Protein AF-A0A453RCC4-F1 (afdb_monomer)

Solvent-accessible surface area (backbone atoms only — not comparable to full-atom values): 15450 Å² total; per-residue (Å²): 111,46,54,50,58,41,91,49,69,65,51,48,48,53,53,50,55,51,50,53,61,73,43,51,74,54,56,77,82,42,59,82,28,44,39,33,42,30,42,49,57,52,54,58,32,36,42,54,70,60,45,53,50,53,50,52,74,67,56,77,55,69,62,40,41,34,34,41,31,34,40,37,34,68,39,77,92,75,73,44,77,46,79,45,82,45,76,43,69,46,61,99,59,96,57,86,78,52,67,84,67,74,69,90,57,84,71,66,51,77,42,77,67,85,46,75,46,78,45,44,39,68,57,52,49,49,55,50,45,45,60,46,64,61,41,68,46,76,59,92,94,45,78,42,71,46,82,51,20,48,58,83,90,46,88,59,36,63,58,54,47,24,37,47,49,9,42,49,36,59,74,47,52,50,49,56,61,52,66,76,51,84,80,71,86,88,75,78,77,71,52,51,64,41,22,53,63,53,38,36,38,38,35,19,60,40,62,68,58,39,49,51,52,52,55,52,49,71,73,37,36,76,94,54,50,41,42,55,32,63,80,52,24,20,59,76,71,91,89,60,99,84,67,96,62,47,64,44,66,45,67,48,97,89,66,52,73,27,38,70,53,98,93,40,78,85

Radius of gyration: 21.66 Å; Cα contacts (8 Å, |Δi|>4): 393; chains: 1; bounding box: 58×51×59 Å

Sequence (266 aa):
MFGSSVFDYDGVYKNLSSFMSSVRRQLKESKIYIVVADVSKAFDCVNHDVLLKIMDDVLKGDEYALRKCTKVIYSRSKNVAYRFDSNVSVSNGNSINDFSIQPSSGGGILVDQGTVSTIRKEELQRVLFEQVKCNILKIGHNFYLQQVGIAQGNKLSPNLCSLYYGHLENSVILNFLHDGNSGDAISEPEFLMMRFIDDFMFISLSKKHALNFFNRMRRGFVYYNTYMNDSKYGFNFNIGDNEQCDNRLYRGDDGVTFIPWSGLLI

Nearest PDB structures (foldseek):
  7qxs-assembly1_A  TM=7.711E-01  e=8.910E-16  Homo sapiens
  7trd-assembly1_A  TM=7.774E-01  e=4.489E-15  Homo sapiens
  7lma-assembly1_A  TM=8.100E-01  e=3.222E-13  Tetrahymena thermophila
  7v99-assembly1_A  TM=7.556E-01  e=4.590E-12  Homo sapiens
  7bg9-assembly1_A  TM=7.255E-01  e=5.191E-11  Homo sapiens

Foldseek 3Di:
DLAQEDADVVSVCVLVVVVCVVCVVVVVPFDKKKKKFFWDPLQQQFQLVLLLVLVVVVPPDQKWKKWWKWKWFQDPVVRDIDIDIDIDTAPPDPDPPSPPPPVPDPGIDIGTPPDIDMDGPVRVSVVSCCQRFVDWDDDPPDIDTRNGGGDPPDPCSLVSLSSLVNCVCVVPVVVQLVVVVVPDDDDDDQKRWHDHSRMIMIMGRDPVSSLSSVVVQCVADVVRSIHTDQCQMAIDDDNDDPDDGNHPWDADPVRDTFRDTPNDTD

InterPro domains:
  IPR000477 Reverse transcriptase domain [PS50878] (1-266)
  IPR003545 Telomerase reverse transcriptase [PR01365] (30-46)
  IPR003545 Telomerase reverse transcriptase [PR01365] (144-160)
  IPR003545 Telomerase reverse transcriptase [PR01365] (192-204)
  IPR003545 Telomerase reverse transcriptase [PTHR12066] (2-266)

Mean predicted aligned error: 8.48 Å

Secondary structure (DSSP, 8-state):
--TTEE-SHHHHHHHHHHHHHHHTTGGGT---EEEEEEBTTHHHH--HHHHHHHHHHH--SSEEEEEEEEEEEEETTTTEEEEEEEEEEEPSSS-GGG-----SSS--EEEEEEEEEEEEHHHHHHHHHHHHH--EEEETTEEEE--SS--TT-TTHHHHHHHHHHHHIIIIIHHHHHHTTTT----S-SEEEEEETTEEEEEES-HHHHHHHHHHHHT-BGGGTB-B-GGG-EESS---TT-------EE-TTS-EE-EETTEE-

pLDDT: mean 84.52, std 14.89, range [39.25, 97.75]

Structure (mmCIF, N/CA/C/O backbone):
data_AF-A0A453RCC4-F1
#
_entry.id   AF-A0A453RCC4-F1
#
loop_
_atom_site.group_PDB
_atom_site.id
_atom_site.type_symbol
_atom_site.label_atom_id
_atom_site.label_alt_id
_atom_site.label_comp_id
_atom_site.label_asym_id
_atom_site.label_entity_id
_atom_site.label_seq_id
_atom_site.pdbx_PDB_ins_code
_atom_site.Cartn_x
_atom_site.Cartn_y
_atom_site.Cartn_z
_atom_site.occupancy
_atom_site.B_iso_or_equiv
_atom_site.auth_seq_id
_atom_site.auth_comp_id
_atom_site.auth_asym_id
_atom_site.auth_atom_id
_atom_site.pdbx_PDB_model_num
ATOM 1 N N . MET A 1 1 ? 7.061 5.067 9.651 1.00 69.81 1 MET A N 1
ATOM 2 C CA . MET A 1 1 ? 5.914 4.248 10.105 1.00 69.81 1 MET A CA 1
ATOM 3 C C . MET A 1 1 ? 5.151 3.662 8.920 1.00 69.81 1 MET A C 1
ATOM 5 O O . MET A 1 1 ? 5.142 2.453 8.787 1.00 69.81 1 MET A O 1
ATOM 9 N N . PHE A 1 2 ? 4.616 4.478 8.005 1.00 81.31 2 PHE A N 1
ATOM 10 C CA . PHE A 1 2 ? 3.897 3.999 6.808 1.00 81.31 2 PHE A CA 1
ATOM 11 C C . PHE A 1 2 ? 4.788 3.622 5.605 1.00 81.31 2 PHE A C 1
ATOM 13 O O . PHE A 1 2 ? 4.267 3.414 4.516 1.00 81.31 2 PHE A O 1
ATOM 20 N N . GLY A 1 3 ? 6.112 3.550 5.783 1.00 85.88 3 GLY A N 1
ATOM 21 C CA . GLY A 1 3 ? 7.058 3.251 4.702 1.00 85.88 3 GLY A CA 1
ATOM 22 C C . GLY A 1 3 ? 6.929 4.209 3.514 1.00 85.88 3 GLY A C 1
ATOM 23 O O . GLY A 1 3 ? 6.845 5.421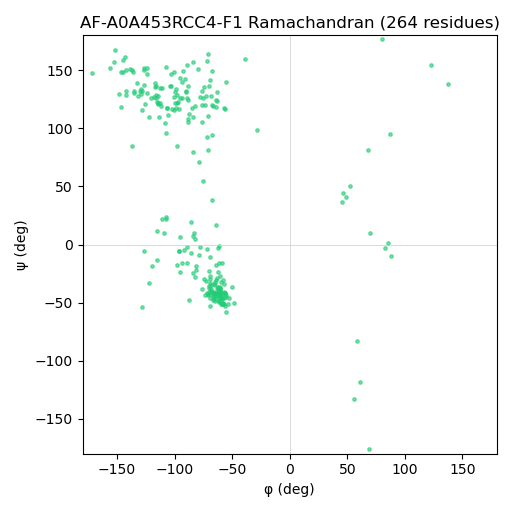 3.712 1.00 85.88 3 GLY A O 1
ATOM 24 N N . SER A 1 4 ? 6.882 3.655 2.306 1.00 90.19 4 SER A N 1
ATOM 25 C CA . SER A 1 4 ? 6.783 4.384 1.033 1.00 90.19 4 SER A CA 1
ATOM 26 C C . SER A 1 4 ? 5.339 4.722 0.630 1.00 90.19 4 SER A C 1
ATOM 28 O O . SER A 1 4 ? 5.061 4.972 -0.546 1.00 90.19 4 SER A O 1
ATOM 30 N N . SER A 1 5 ? 4.395 4.711 1.578 1.00 92.12 5 SER A N 1
ATOM 31 C CA . SER A 1 5 ? 2.986 4.973 1.280 1.00 92.12 5 SER A CA 1
ATOM 32 C C . SER A 1 5 ? 2.772 6.389 0.741 1.00 92.12 5 SER A C 1
ATOM 34 O O . SER A 1 5 ? 3.178 7.380 1.348 1.00 92.12 5 SER A O 1
ATOM 36 N N . VAL A 1 6 ? 2.037 6.474 -0.358 1.00 92.12 6 VAL A N 1
ATOM 37 C CA . VAL A 1 6 ? 1.382 7.685 -0.853 1.00 92.12 6 VAL A CA 1
ATOM 38 C C . VAL A 1 6 ? -0.109 7.602 -0.521 1.00 92.12 6 VAL A C 1
ATOM 40 O O . VAL A 1 6 ? -0.676 6.511 -0.475 1.00 92.12 6 VAL A O 1
ATOM 43 N N . PHE A 1 7 ? -0.739 8.743 -0.245 1.00 87.25 7 PHE A N 1
ATOM 44 C CA . PHE A 1 7 ? -2.150 8.803 0.172 1.00 87.25 7 PHE A CA 1
ATOM 45 C C . PHE A 1 7 ? -3.050 9.526 -0.836 1.00 87.25 7 PHE A C 1
ATOM 47 O O . PHE A 1 7 ? -4.272 9.445 -0.742 1.00 87.25 7 PHE A O 1
ATOM 54 N N . ASP A 1 8 ? -2.453 10.229 -1.797 1.00 87.62 8 ASP A N 1
ATOM 55 C CA . ASP A 1 8 ? -3.139 10.959 -2.853 1.00 87.62 8 ASP A CA 1
ATOM 56 C C . ASP A 1 8 ? -2.259 11.051 -4.113 1.00 87.62 8 ASP A C 1
ATOM 58 O O . ASP A 1 8 ? -1.060 10.748 -4.098 1.00 87.62 8 ASP A O 1
ATOM 62 N N . TYR A 1 9 ? -2.872 11.459 -5.226 1.00 90.44 9 TYR A N 1
ATOM 63 C CA . TYR A 1 9 ? -2.168 11.618 -6.499 1.00 90.44 9 TYR A CA 1
ATOM 64 C C . TYR A 1 9 ? -1.188 12.800 -6.501 1.00 90.44 9 TYR A C 1
ATOM 66 O O . TYR A 1 9 ? -0.214 12.777 -7.251 1.00 90.44 9 TYR A O 1
ATOM 74 N N . ASP A 1 10 ? -1.383 13.794 -5.631 1.00 88.50 10 ASP A N 1
ATOM 75 C CA . ASP A 1 10 ? -0.435 14.900 -5.471 1.00 88.50 10 ASP A CA 1
ATOM 76 C C . ASP A 1 10 ? 0.894 14.406 -4.882 1.00 88.50 10 ASP A C 1
ATOM 78 O O . ASP A 1 10 ? 1.968 14.815 -5.328 1.00 88.50 10 ASP A O 1
ATOM 82 N N . GLY A 1 11 ? 0.843 13.503 -3.901 1.00 88.88 11 GLY A N 1
ATOM 83 C CA . GLY A 1 11 ? 2.003 12.831 -3.325 1.00 88.88 11 GLY A CA 1
ATOM 84 C C . GLY A 1 11 ? 2.719 11.955 -4.346 1.00 88.88 11 GLY A C 1
ATOM 85 O O . GLY A 1 11 ? 3.943 12.027 -4.455 1.00 88.88 11 GLY A O 1
ATOM 86 N N . VAL A 1 12 ? 1.963 11.203 -5.156 1.00 93.44 12 VAL A N 1
ATOM 87 C CA . VAL A 1 12 ? 2.516 10.441 -6.291 1.00 93.44 12 VAL A CA 1
ATOM 88 C C . VAL A 1 12 ? 3.273 11.364 -7.242 1.00 93.44 12 VAL A C 1
ATOM 90 O O . VAL A 1 12 ? 4.444 11.121 -7.538 1.00 93.44 12 VAL A O 1
ATOM 93 N N . TYR A 1 13 ? 2.633 12.447 -7.689 1.00 93.25 13 TYR A N 1
ATOM 94 C CA . TYR A 1 13 ? 3.238 13.405 -8.610 1.00 93.25 13 TYR A CA 1
ATOM 95 C C . TYR A 1 13 ? 4.503 14.037 -8.027 1.00 93.25 13 TYR A C 1
ATOM 97 O O . TYR A 1 13 ? 5.528 14.094 -8.705 1.00 93.25 13 TYR A O 1
ATOM 105 N N . LYS A 1 14 ? 4.467 14.483 -6.765 1.00 92.69 14 LYS A N 1
ATOM 106 C CA . LYS A 1 14 ? 5.630 15.083 -6.089 1.00 92.69 14 LYS A CA 1
ATOM 107 C C . LYS A 1 14 ? 6.807 14.114 -6.031 1.00 92.69 14 LYS A C 1
ATOM 109 O O . LYS A 1 14 ? 7.921 14.505 -6.377 1.00 92.69 14 LYS A O 1
ATOM 114 N N . ASN A 1 15 ? 6.560 12.862 -5.650 1.00 93.75 15 ASN A N 1
ATOM 115 C CA . ASN A 1 15 ? 7.599 11.840 -5.554 1.00 93.75 15 ASN A CA 1
ATOM 116 C C . ASN A 1 15 ? 8.194 11.505 -6.928 1.00 93.75 15 ASN A C 1
ATOM 118 O O . ASN A 1 15 ? 9.415 11.515 -7.081 1.00 93.75 15 ASN A O 1
ATOM 122 N N . LEU A 1 16 ? 7.349 11.288 -7.943 1.00 94.06 16 LEU A N 1
ATOM 123 C CA . LEU A 1 16 ? 7.798 11.047 -9.318 1.00 94.06 16 LEU A CA 1
ATOM 124 C C . LEU A 1 16 ? 8.575 12.241 -9.873 1.00 94.06 16 LEU A C 1
ATOM 126 O O . LEU A 1 16 ? 9.680 12.073 -10.376 1.00 94.06 16 LEU A O 1
ATOM 130 N N . SER A 1 17 ? 8.040 13.457 -9.753 1.00 93.19 17 SER A N 1
ATOM 131 C CA . SER A 1 17 ? 8.692 14.673 -10.246 1.00 93.19 17 SER A CA 1
ATOM 132 C C . SER A 1 17 ? 10.038 14.908 -9.563 1.00 93.19 17 SER A C 1
ATOM 134 O O . SER A 1 17 ? 10.992 15.326 -10.223 1.00 93.19 17 SER A O 1
ATOM 136 N N . SER A 1 18 ? 10.128 14.656 -8.254 1.00 93.06 18 SER A N 1
ATOM 137 C CA . SER A 1 18 ? 11.372 14.780 -7.495 1.00 93.06 18 SER A CA 1
ATOM 138 C C . SER A 1 18 ? 12.405 13.756 -7.961 1.00 93.06 18 SER A C 1
ATOM 140 O O . SER A 1 18 ? 13.521 14.147 -8.306 1.00 93.06 18 SER A O 1
ATOM 142 N N . PHE A 1 19 ? 12.015 12.484 -8.083 1.00 92.75 19 PHE A N 1
ATOM 143 C CA . PHE A 1 19 ? 12.894 11.420 -8.568 1.00 92.75 19 PHE A CA 1
ATOM 144 C C . PHE A 1 19 ? 13.362 11.672 -10.003 1.00 92.75 19 PHE A C 1
ATOM 146 O O . PHE A 1 19 ? 14.555 11.669 -10.279 1.00 92.75 19 PHE A O 1
ATOM 153 N N . MET A 1 20 ? 12.449 11.990 -10.921 1.00 91.44 20 MET A N 1
ATOM 154 C CA . MET A 1 20 ? 12.798 12.286 -12.315 1.00 91.44 20 MET A CA 1
ATOM 155 C C . MET A 1 20 ? 13.746 13.483 -12.432 1.00 91.44 20 MET A C 1
ATOM 157 O O . MET A 1 20 ? 14.601 13.508 -13.318 1.00 91.44 20 MET A O 1
ATOM 161 N N . SER A 1 21 ? 13.627 14.463 -11.531 1.00 91.31 21 SER A N 1
ATOM 162 C CA . SER A 1 21 ? 14.540 15.607 -11.478 1.00 91.31 21 SER A CA 1
ATOM 163 C C . SER A 1 21 ? 15.934 15.214 -10.990 1.00 91.31 21 SER A C 1
ATOM 165 O O . SER A 1 21 ? 16.912 15.679 -11.579 1.00 91.31 21 SER A O 1
ATOM 167 N N . SER A 1 22 ? 16.046 14.346 -9.976 1.00 90.06 22 SER A N 1
ATOM 168 C CA . SER A 1 22 ? 17.348 13.893 -9.462 1.00 90.06 22 SER A CA 1
ATOM 169 C C . SER A 1 22 ? 18.092 13.019 -10.476 1.00 90.06 22 SER A C 1
ATOM 171 O O . SER A 1 22 ? 19.286 13.216 -10.711 1.00 90.06 22 SER A O 1
ATOM 173 N N . VAL A 1 23 ? 17.382 12.134 -11.182 1.00 89.12 23 VAL A N 1
ATOM 174 C CA . VAL A 1 23 ? 17.998 11.199 -12.142 1.00 89.12 23 VAL A CA 1
ATOM 175 C C . VAL A 1 23 ? 18.120 11.745 -13.568 1.00 89.12 23 VAL A C 1
ATOM 177 O O . VAL A 1 23 ? 18.704 11.096 -14.436 1.00 89.12 23 VAL A O 1
ATOM 180 N N . ARG A 1 24 ? 17.636 12.965 -13.842 1.00 87.88 24 ARG A N 1
ATOM 181 C CA . ARG A 1 24 ? 17.548 13.550 -15.198 1.00 87.88 24 ARG A CA 1
ATOM 182 C C . ARG A 1 24 ? 18.843 13.478 -16.009 1.00 87.88 24 ARG A C 1
ATOM 184 O O . ARG A 1 24 ? 18.795 13.318 -17.227 1.00 87.88 24 ARG A O 1
ATOM 191 N N . ARG A 1 25 ? 20.003 13.634 -15.361 1.00 86.50 25 ARG A N 1
ATOM 192 C CA . ARG A 1 25 ? 21.312 13.537 -16.034 1.00 86.50 25 ARG A CA 1
ATOM 193 C C . ARG A 1 25 ? 21.635 12.101 -16.448 1.00 86.50 25 ARG A C 1
ATOM 195 O O . ARG A 1 25 ? 22.074 11.895 -17.571 1.00 86.50 25 ARG A O 1
ATOM 202 N N . GLN A 1 26 ? 21.371 11.139 -15.567 1.00 86.12 26 GLN A N 1
ATOM 203 C CA . GLN A 1 26 ? 21.646 9.714 -15.773 1.00 86.12 26 GLN A CA 1
ATOM 204 C C . GLN A 1 26 ? 20.724 9.109 -16.842 1.00 86.12 26 GLN A C 1
ATOM 206 O O . GLN A 1 26 ? 21.144 8.233 -17.592 1.00 86.12 26 GLN A O 1
ATOM 211 N N . LEU A 1 27 ? 19.502 9.636 -16.992 1.00 83.88 27 LEU A N 1
ATOM 212 C CA . LEU A 1 27 ? 18.556 9.216 -18.038 1.00 83.88 27 LEU A CA 1
ATOM 213 C C . LEU A 1 27 ? 19.049 9.438 -19.473 1.00 83.88 27 LEU A C 1
ATOM 215 O O . LEU A 1 27 ? 18.480 8.872 -20.402 1.00 83.88 27 LEU A O 1
ATOM 219 N N . LYS A 1 28 ? 20.094 10.249 -19.682 1.00 82.00 28 LYS A N 1
ATOM 220 C CA . LYS A 1 28 ? 20.722 10.380 -21.006 1.00 82.00 28 LYS A CA 1
ATOM 221 C C . LYS A 1 28 ? 21.470 9.113 -21.425 1.00 82.00 28 LYS A C 1
ATOM 223 O O . LYS A 1 28 ? 21.623 8.872 -22.617 1.00 82.00 28 LYS A O 1
ATOM 228 N N . GLU A 1 29 ? 21.935 8.333 -20.454 1.00 80.19 29 GLU A N 1
ATOM 229 C CA . GLU A 1 29 ? 22.833 7.190 -20.655 1.00 80.19 29 GLU A CA 1
ATOM 230 C C . GLU A 1 29 ? 22.213 5.867 -20.180 1.00 80.19 29 GLU A C 1
ATOM 232 O O . GLU A 1 29 ? 22.650 4.794 -20.587 1.00 80.19 29 GLU A O 1
ATOM 237 N N . SER A 1 30 ? 21.176 5.928 -19.341 1.00 83.38 30 SER A N 1
ATOM 238 C CA . SER A 1 30 ? 20.531 4.769 -18.718 1.00 83.38 30 SER A CA 1
ATOM 239 C C . SER A 1 30 ? 19.024 4.748 -18.954 1.00 83.38 30 SER A C 1
ATOM 241 O O . SER A 1 30 ? 18.369 5.782 -19.065 1.00 83.38 30 SER A O 1
ATOM 243 N N . LYS A 1 31 ? 18.460 3.538 -18.997 1.00 89.00 31 LYS A N 1
ATOM 244 C CA . LYS A 1 31 ? 17.012 3.309 -19.090 1.00 89.00 31 LYS A CA 1
ATOM 245 C C . LYS A 1 31 ? 16.386 3.235 -17.700 1.00 89.00 31 LYS A C 1
ATOM 247 O O . LYS A 1 31 ? 17.047 2.845 -16.743 1.00 89.00 31 LYS A O 1
ATOM 252 N N . ILE A 1 32 ? 15.096 3.547 -17.621 1.00 92.38 32 ILE A N 1
ATOM 253 C CA . ILE A 1 32 ? 14.286 3.326 -16.421 1.00 92.38 32 ILE A CA 1
ATOM 254 C C . ILE A 1 32 ? 13.699 1.919 -16.470 1.00 92.38 32 ILE A C 1
ATOM 256 O O . ILE A 1 32 ? 13.164 1.499 -17.497 1.00 92.38 32 ILE A O 1
ATOM 260 N N . TYR A 1 33 ? 13.754 1.228 -15.341 1.00 94.06 33 TYR A N 1
ATOM 261 C CA . TYR A 1 33 ? 13.152 -0.073 -15.110 1.00 94.06 33 TYR A CA 1
ATOM 262 C C . TYR A 1 33 ? 12.066 0.064 -14.051 1.00 94.06 33 TYR A C 1
ATOM 264 O O . TYR A 1 33 ? 12.336 0.528 -12.945 1.00 94.06 33 TYR A O 1
ATOM 272 N N . ILE A 1 34 ? 10.846 -0.324 -14.402 1.00 96.00 34 ILE A N 1
ATOM 273 C CA . ILE A 1 34 ? 9.662 -0.196 -13.553 1.00 96.00 34 ILE A CA 1
ATOM 274 C C . ILE A 1 34 ? 9.134 -1.591 -13.243 1.00 96.00 34 ILE A C 1
ATOM 276 O O . ILE A 1 34 ? 9.094 -2.448 -14.128 1.00 96.00 34 ILE A O 1
ATOM 280 N N . VAL A 1 35 ? 8.726 -1.801 -11.995 1.00 96.69 35 VAL A N 1
ATOM 281 C CA . VAL A 1 35 ? 7.992 -2.980 -11.534 1.00 96.69 35 VAL A CA 1
ATOM 282 C C . VAL A 1 35 ? 6.796 -2.518 -10.716 1.00 96.69 35 VAL A C 1
ATOM 284 O O . VAL A 1 35 ? 6.944 -1.759 -9.762 1.00 96.69 35 VAL A O 1
ATOM 287 N N . VAL A 1 36 ? 5.622 -3.017 -11.067 1.00 97.06 36 VAL A N 1
ATOM 288 C CA . VAL A 1 36 ? 4.376 -2.857 -10.327 1.00 97.06 36 VAL A CA 1
ATOM 289 C C . VAL A 1 36 ? 3.908 -4.224 -9.852 1.00 97.06 36 VAL A C 1
ATOM 291 O O . VAL A 1 36 ? 3.975 -5.203 -10.601 1.00 97.06 36 VAL A O 1
ATOM 294 N N . ALA A 1 37 ? 3.460 -4.284 -8.601 1.00 96.06 37 ALA A N 1
ATOM 295 C CA . ALA A 1 37 ? 2.935 -5.488 -7.972 1.00 96.06 37 ALA A CA 1
ATOM 296 C C . ALA A 1 37 ? 1.751 -5.135 -7.061 1.00 96.06 37 ALA A C 1
ATOM 298 O O . ALA A 1 37 ? 1.866 -4.267 -6.200 1.00 96.06 37 ALA A O 1
ATOM 299 N N . ASP A 1 38 ? 0.635 -5.831 -7.243 1.00 96.25 38 ASP A N 1
ATOM 300 C CA . ASP A 1 38 ? -0.588 -5.713 -6.436 1.00 96.25 38 ASP A CA 1
ATOM 301 C C . ASP A 1 38 ? -0.609 -6.862 -5.425 1.00 96.25 38 ASP A C 1
ATOM 303 O O . ASP A 1 38 ? -0.373 -8.018 -5.795 1.00 96.25 38 ASP A O 1
ATOM 307 N N . VAL A 1 39 ? -0.857 -6.574 -4.146 1.00 96.50 39 VAL A N 1
ATOM 308 C CA . VAL A 1 39 ? -1.023 -7.634 -3.145 1.00 96.50 39 VAL A CA 1
ATOM 309 C C . VAL A 1 39 ? -2.361 -8.336 -3.354 1.00 96.50 39 VAL A C 1
ATOM 311 O O . VAL A 1 39 ? -3.432 -7.735 -3.328 1.00 96.50 39 VAL A O 1
ATOM 314 N N . SER A 1 40 ? -2.328 -9.662 -3.450 1.00 95.69 40 SER A N 1
ATOM 315 C CA . SER A 1 40 ? -3.546 -10.455 -3.541 1.00 95.69 40 SER A CA 1
ATOM 316 C C . SER A 1 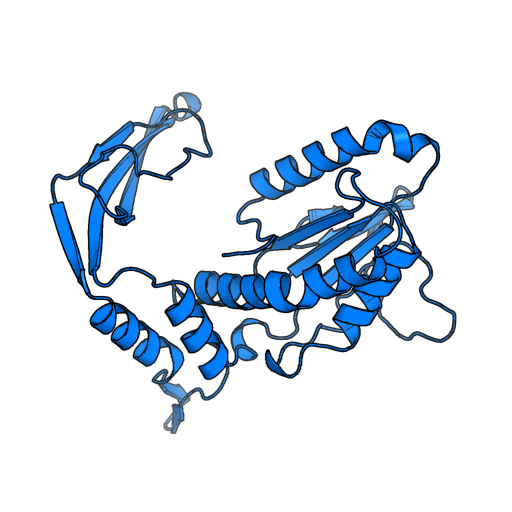40 ? -4.333 -10.393 -2.230 1.00 95.69 40 SER A C 1
ATOM 318 O O . SER A 1 40 ? -3.860 -10.851 -1.188 1.00 95.69 40 SER A O 1
ATOM 320 N N . LYS A 1 41 ? -5.575 -9.895 -2.306 1.00 94.69 41 LYS A N 1
ATOM 321 C CA . LYS A 1 41 ? -6.534 -9.837 -1.187 1.00 94.69 41 LYS A CA 1
ATOM 322 C C . LYS A 1 41 ? -5.944 -9.168 0.058 1.00 94.69 41 LYS A C 1
ATOM 324 O O . LYS A 1 41 ? -6.018 -9.712 1.157 1.00 94.69 41 LYS A O 1
ATOM 329 N N . ALA A 1 42 ? -5.353 -7.989 -0.112 1.00 94.94 42 ALA A N 1
ATOM 330 C CA . ALA A 1 42 ? -4.582 -7.313 0.926 1.00 94.94 42 ALA A CA 1
ATOM 331 C C . ALA A 1 42 ? -5.280 -7.236 2.293 1.00 94.94 42 ALA A C 1
ATOM 333 O O . ALA A 1 42 ? -4.725 -7.668 3.301 1.00 94.94 42 ALA A O 1
ATOM 334 N N . PHE A 1 43 ? -6.539 -6.783 2.321 1.00 94.88 43 PHE A N 1
ATOM 335 C CA . PHE A 1 43 ? -7.324 -6.718 3.556 1.00 94.88 43 PHE A CA 1
ATOM 336 C C . PHE A 1 43 ? -7.555 -8.094 4.187 1.00 94.88 43 PHE A C 1
ATOM 338 O O . PHE A 1 43 ? -7.512 -8.193 5.406 1.00 94.88 43 PHE A O 1
ATOM 345 N N . ASP A 1 44 ? -7.756 -9.146 3.394 1.00 94.50 44 ASP A N 1
ATOM 346 C CA . ASP A 1 44 ? -8.084 -10.490 3.890 1.00 94.50 44 ASP A CA 1
ATOM 347 C C . ASP A 1 44 ? -6.841 -11.264 4.357 1.00 94.50 44 ASP A C 1
ATOM 349 O O . ASP A 1 44 ? -6.950 -12.232 5.106 1.00 94.50 44 ASP A O 1
ATOM 353 N N . CYS A 1 45 ? -5.655 -10.837 3.925 1.00 95.25 45 CYS A N 1
ATOM 354 C CA . CYS A 1 45 ? -4.387 -11.503 4.206 1.00 95.25 45 CYS A CA 1
ATOM 355 C C . CYS A 1 45 ? -3.710 -11.021 5.498 1.00 95.25 45 CYS A C 1
ATOM 357 O O . CYS A 1 45 ? -2.820 -11.707 6.003 1.00 95.25 45 CYS A O 1
ATOM 359 N N . VAL A 1 46 ? -4.121 -9.877 6.056 1.00 96.69 46 VAL A N 1
ATOM 360 C CA . VAL A 1 46 ? -3.478 -9.270 7.234 1.00 96.69 46 VAL A CA 1
ATOM 361 C C . VAL A 1 46 ? -3.430 -10.245 8.414 1.00 96.69 46 VAL A C 1
ATOM 363 O O . VAL A 1 46 ? -4.460 -10.635 8.967 1.00 96.69 46 VAL A O 1
ATOM 366 N N . ASN A 1 47 ? -2.222 -10.610 8.850 1.00 97.19 47 ASN A N 1
ATOM 367 C CA . ASN A 1 47 ? -2.050 -11.408 10.060 1.00 97.19 47 ASN A CA 1
ATOM 368 C C . ASN A 1 47 ? -2.311 -10.540 11.299 1.00 97.19 47 ASN A C 1
ATOM 370 O O . ASN A 1 47 ? -1.609 -9.555 11.537 1.00 97.19 47 ASN A O 1
ATOM 374 N N . HIS A 1 48 ? -3.295 -10.936 12.105 1.00 96.38 48 HIS A N 1
ATOM 375 C CA . HIS A 1 48 ? -3.713 -10.186 13.288 1.00 96.38 48 HIS A CA 1
ATOM 376 C C . HIS A 1 48 ? -2.615 -10.019 14.335 1.00 96.38 48 HIS A C 1
ATOM 378 O O . HIS A 1 48 ? -2.462 -8.930 14.874 1.00 96.38 48 HIS A O 1
ATOM 384 N N . ASP A 1 49 ? -1.855 -11.073 14.637 1.00 96.06 49 ASP A N 1
ATOM 385 C CA . ASP A 1 49 ? -0.844 -11.025 15.701 1.00 96.06 49 ASP A CA 1
ATOM 386 C C . ASP A 1 49 ? 0.324 -10.133 15.294 1.00 96.06 49 ASP A C 1
ATOM 388 O O . ASP A 1 49 ? 0.857 -9.378 16.105 1.00 96.06 49 ASP A O 1
ATOM 392 N N . VAL A 1 50 ? 0.698 -10.182 14.015 1.00 96.88 50 VAL A N 1
ATOM 393 C CA . VAL A 1 50 ? 1.702 -9.278 13.449 1.00 96.88 50 VAL A CA 1
ATOM 394 C C . VAL A 1 50 ? 1.187 -7.841 13.463 1.00 96.88 50 VAL A C 1
ATOM 396 O O . VAL A 1 50 ? 1.914 -6.956 13.904 1.00 96.88 50 VAL A O 1
ATOM 399 N N . LEU A 1 51 ? -0.062 -7.598 13.052 1.00 96.44 51 LEU A N 1
ATOM 400 C CA . LEU A 1 51 ? -0.654 -6.259 13.080 1.00 96.44 51 LEU A CA 1
ATOM 401 C C . LEU A 1 51 ? -0.670 -5.681 14.503 1.00 96.44 51 LEU A C 1
ATOM 403 O O . LEU A 1 51 ? -0.234 -4.552 14.699 1.00 96.44 51 LEU A O 1
ATOM 407 N N . LEU A 1 52 ? -1.108 -6.453 15.500 1.00 95.31 52 LEU A N 1
ATOM 408 C CA . LEU A 1 52 ? -1.154 -5.997 16.892 1.00 95.31 52 LEU A CA 1
ATOM 409 C C . LEU A 1 52 ? 0.240 -5.678 17.451 1.00 95.31 52 LEU A C 1
ATOM 411 O O . LEU A 1 52 ? 0.387 -4.674 18.142 1.00 95.31 52 LEU A O 1
ATOM 415 N N . LYS A 1 53 ? 1.268 -6.468 17.109 1.00 94.94 53 LYS A N 1
ATOM 416 C CA . LYS A 1 53 ? 2.667 -6.163 17.470 1.00 94.94 53 LYS A CA 1
ATOM 417 C C . LYS A 1 53 ? 3.146 -4.856 16.845 1.00 94.94 53 LYS A C 1
ATOM 419 O O . LYS A 1 53 ? 3.656 -3.997 17.552 1.00 94.94 53 LYS A O 1
ATOM 424 N N . ILE A 1 54 ? 2.903 -4.672 15.544 1.00 94.88 54 ILE A N 1
ATOM 425 C CA . ILE A 1 54 ? 3.244 -3.426 14.839 1.00 94.88 54 ILE A CA 1
ATOM 426 C C . ILE A 1 54 ? 2.582 -2.230 15.529 1.00 94.88 54 ILE A C 1
ATOM 428 O O . ILE A 1 54 ? 3.190 -1.176 15.683 1.00 94.88 54 ILE A O 1
ATOM 432 N N . MET A 1 55 ? 1.328 -2.379 15.951 1.00 91.06 55 MET A N 1
ATOM 433 C CA . MET A 1 55 ? 0.591 -1.313 16.623 1.00 91.06 55 MET A CA 1
ATOM 434 C C . MET A 1 55 ? 1.136 -1.008 18.018 1.00 91.06 55 MET A C 1
ATOM 436 O O . MET A 1 55 ? 1.117 0.152 18.423 1.00 91.06 55 MET A O 1
ATOM 440 N N . ASP A 1 56 ? 1.653 -2.002 18.733 1.00 90.19 56 ASP A N 1
ATOM 441 C CA . ASP A 1 56 ? 2.331 -1.776 20.008 1.00 90.19 56 ASP A CA 1
ATOM 442 C C . ASP A 1 56 ? 3.645 -0.996 19.831 1.00 90.19 56 ASP A C 1
ATOM 444 O O . ASP A 1 56 ? 3.873 -0.017 20.542 1.00 90.19 56 ASP A O 1
ATOM 448 N N . ASP A 1 57 ? 4.441 -1.335 18.809 1.00 88.12 57 ASP A N 1
ATOM 449 C CA . ASP A 1 57 ? 5.698 -0.638 18.471 1.00 88.12 57 ASP A CA 1
ATOM 450 C C . ASP A 1 57 ? 5.474 0.825 18.048 1.00 88.12 57 ASP A C 1
ATOM 452 O O . ASP A 1 57 ? 6.318 1.713 18.233 1.00 88.12 57 ASP A O 1
ATOM 456 N N . VAL A 1 58 ? 4.316 1.080 17.445 1.00 86.44 58 VAL A N 1
ATOM 457 C CA . VAL A 1 58 ? 3.847 2.402 17.031 1.00 86.44 58 VAL A CA 1
ATOM 458 C C . VAL A 1 58 ? 3.419 3.245 18.229 1.00 86.44 58 VAL A C 1
ATOM 460 O O . VAL A 1 58 ? 3.714 4.444 18.288 1.00 86.44 58 VAL A O 1
ATOM 463 N N . LEU A 1 59 ? 2.684 2.642 19.163 1.00 85.19 59 LEU A N 1
ATOM 464 C CA . LEU A 1 59 ? 2.098 3.331 20.303 1.00 85.19 59 LEU A CA 1
ATOM 465 C C . LEU A 1 59 ? 3.128 3.455 21.433 1.00 85.19 59 LEU A C 1
ATOM 467 O O . LEU A 1 59 ? 3.138 2.681 22.385 1.00 85.19 59 LEU A O 1
ATOM 471 N N . LYS A 1 60 ? 4.027 4.434 21.313 1.00 84.06 60 LYS A N 1
ATOM 472 C CA . LYS A 1 60 ? 5.142 4.639 22.255 1.00 84.06 60 LYS A CA 1
ATOM 473 C C . LYS A 1 60 ? 4.796 5.382 23.548 1.00 84.06 60 LYS A C 1
ATOM 475 O O . LYS A 1 60 ? 5.575 5.306 24.489 1.00 84.06 60 LYS A O 1
ATOM 480 N N . GLY A 1 61 ? 3.714 6.158 23.568 1.00 82.44 61 GLY A N 1
ATOM 481 C CA . GLY A 1 61 ? 3.308 6.938 24.739 1.00 82.44 61 GLY A CA 1
ATOM 482 C C . GLY A 1 61 ? 2.321 6.163 25.602 1.00 82.44 61 GLY A C 1
ATOM 483 O O . GLY A 1 61 ? 1.534 5.388 25.067 1.00 82.44 61 GLY A O 1
ATOM 484 N N . ASP A 1 62 ? 2.337 6.407 26.911 1.00 84.81 62 ASP A N 1
ATOM 485 C CA . ASP A 1 62 ? 1.372 5.809 27.846 1.00 84.81 62 ASP A CA 1
ATOM 486 C C . ASP A 1 62 ? -0.011 6.470 27.731 1.00 84.81 62 ASP A C 1
ATOM 488 O O . ASP A 1 62 ? -1.044 5.829 27.920 1.00 84.81 62 ASP A O 1
ATOM 492 N N . GLU A 1 63 ? -0.047 7.751 27.354 1.00 85.62 63 GLU A N 1
ATOM 493 C CA . GLU A 1 63 ? -1.273 8.512 27.129 1.00 85.62 63 GLU A CA 1
ATOM 494 C C . GLU A 1 63 ? -1.162 9.404 25.890 1.00 85.62 63 GLU A C 1
ATOM 496 O O . GLU A 1 63 ? -0.088 9.887 25.527 1.00 85.62 63 GLU A O 1
ATOM 501 N N . TYR A 1 64 ? -2.305 9.648 25.254 1.00 83.81 64 TYR A N 1
ATOM 502 C CA . TYR A 1 64 ? -2.435 10.480 24.066 1.00 83.81 64 TYR A CA 1
ATOM 503 C C . TYR A 1 64 ? -3.487 11.558 24.302 1.00 83.81 64 TYR A C 1
ATOM 505 O O . TYR A 1 64 ? -4.659 11.262 24.544 1.00 83.81 64 TYR A O 1
ATOM 513 N N . ALA A 1 65 ? -3.086 12.824 24.199 1.00 82.00 65 ALA A N 1
ATOM 514 C CA . ALA A 1 65 ? -4.010 13.948 24.246 1.00 82.00 65 ALA A CA 1
ATOM 515 C C . ALA A 1 65 ? -4.594 14.198 22.851 1.00 82.00 65 ALA A C 1
ATOM 517 O O . ALA A 1 65 ? -3.872 14.525 21.910 1.00 82.00 65 ALA A O 1
ATOM 518 N N . LEU A 1 66 ? -5.909 14.060 22.719 1.00 79.56 66 LEU A N 1
ATOM 519 C CA . LEU A 1 66 ? -6.667 14.345 21.509 1.00 79.56 66 LEU A CA 1
ATOM 520 C C . LEU A 1 66 ? -7.316 15.720 21.631 1.00 79.56 66 LEU A C 1
ATOM 522 O O . LEU A 1 66 ? -8.118 15.958 22.535 1.00 79.56 66 LEU A O 1
ATOM 526 N N . ARG A 1 67 ? -6.998 16.617 20.700 1.00 79.81 67 ARG A N 1
ATOM 527 C CA . ARG A 1 67 ? -7.660 17.917 20.567 1.00 79.81 67 ARG A CA 1
ATOM 528 C C . ARG A 1 67 ? -8.635 17.902 19.413 1.00 79.81 67 ARG A C 1
ATOM 530 O O . ARG A 1 67 ? -8.298 17.428 18.327 1.00 79.81 67 ARG A O 1
ATOM 537 N N . LYS A 1 68 ? -9.821 18.463 19.627 1.00 79.94 68 LYS A N 1
ATOM 538 C CA . LYS A 1 68 ? -10.776 18.683 18.544 1.00 79.94 68 LYS A CA 1
ATOM 539 C C . LYS A 1 68 ? -10.414 19.969 17.810 1.00 79.94 68 LYS A C 1
ATOM 541 O O . LYS A 1 68 ? -10.422 21.051 18.391 1.00 79.94 68 LYS A O 1
ATOM 546 N N . CYS A 1 69 ? -10.118 19.857 16.524 1.00 78.25 69 CYS A N 1
ATOM 547 C CA . CYS A 1 69 ? -9.783 20.988 15.672 1.00 78.25 69 CYS A CA 1
ATOM 548 C C . CYS A 1 69 ? -10.716 21.038 14.463 1.00 78.25 69 CYS A C 1
ATOM 550 O O . CYS A 1 69 ? -11.117 20.014 13.912 1.00 78.25 69 CYS A O 1
ATOM 552 N N . THR A 1 70 ? -11.019 22.247 14.011 1.00 82.00 70 THR A N 1
ATOM 553 C CA . THR A 1 70 ? -11.776 22.482 12.784 1.00 82.00 70 THR A CA 1
ATOM 554 C C . THR A 1 70 ? -10.873 23.173 11.778 1.00 82.00 70 THR A C 1
ATOM 556 O O . THR A 1 70 ? -10.395 24.279 12.026 1.00 82.00 70 THR A O 1
ATOM 559 N N . LYS A 1 71 ? -10.668 22.563 10.614 1.00 79.81 71 LYS A N 1
ATOM 560 C CA . LYS A 1 71 ? -10.025 23.216 9.473 1.00 79.81 71 LYS A CA 1
ATOM 561 C C . LYS A 1 71 ? -11.089 23.902 8.622 1.00 79.81 71 LYS A C 1
ATOM 563 O O . LYS A 1 71 ? -12.037 23.261 8.171 1.00 79.81 71 LYS A O 1
ATOM 568 N N . VAL A 1 72 ? -10.909 25.193 8.374 1.00 82.12 72 VAL A N 1
ATOM 569 C CA . VAL A 1 72 ? -11.746 25.988 7.472 1.00 82.12 72 VAL A CA 1
ATOM 570 C C . VAL A 1 72 ? -10.926 26.372 6.251 1.00 82.12 72 VAL A C 1
ATOM 572 O O . VAL A 1 72 ? -9.908 27.051 6.367 1.00 82.12 72 VAL A O 1
ATOM 575 N N . ILE A 1 73 ? -11.370 25.940 5.075 1.00 82.38 73 ILE A N 1
ATOM 576 C CA . ILE A 1 73 ? -10.758 26.282 3.788 1.00 82.38 73 ILE A CA 1
ATOM 577 C C . ILE A 1 73 ? -11.749 27.145 3.023 1.00 82.38 73 ILE A C 1
ATOM 579 O O . ILE A 1 73 ? -12.865 26.713 2.749 1.00 82.38 73 ILE A O 1
ATOM 583 N N . TYR A 1 74 ? -11.345 28.353 2.647 1.00 80.69 74 TYR A N 1
ATOM 584 C CA . TYR A 1 74 ? -12.174 29.217 1.815 1.00 80.69 74 TYR A CA 1
ATOM 585 C C . TYR A 1 74 ? -11.741 29.121 0.353 1.00 80.69 74 TYR A C 1
ATOM 587 O O . TYR A 1 74 ? -10.620 29.481 -0.008 1.00 80.69 74 TYR A O 1
ATOM 595 N N . SER A 1 75 ? -12.643 28.644 -0.501 1.00 79.44 75 SER A N 1
ATOM 596 C CA . SER A 1 75 ? -12.437 28.626 -1.944 1.00 79.44 75 SER A CA 1
ATOM 597 C C . SER A 1 75 ? -12.928 29.939 -2.541 1.00 79.44 75 SER A C 1
ATOM 599 O O . SER A 1 75 ? -14.131 30.150 -2.687 1.00 79.44 75 SER A O 1
ATOM 601 N N . ARG A 1 76 ? -11.988 30.811 -2.930 1.00 78.56 76 ARG A N 1
ATOM 602 C CA . ARG A 1 76 ? -12.301 32.066 -3.638 1.00 78.56 76 ARG A CA 1
ATOM 603 C C . ARG A 1 76 ? -13.008 31.823 -4.972 1.00 78.56 76 ARG A C 1
ATOM 605 O O . ARG A 1 76 ? -13.924 32.560 -5.303 1.00 78.56 76 ARG A O 1
ATOM 612 N N . SER A 1 77 ? -12.616 30.784 -5.712 1.00 81.75 77 SER A N 1
ATOM 613 C CA . SER A 1 77 ? -13.202 30.468 -7.022 1.00 81.75 77 SER A CA 1
ATOM 614 C C . SER A 1 77 ? -14.653 30.000 -6.933 1.00 81.75 77 SER A C 1
ATOM 616 O O . SER A 1 77 ? -15.447 30.313 -7.811 1.00 81.75 77 SER A O 1
ATOM 618 N N . LYS A 1 78 ? -15.008 29.271 -5.869 1.00 81.31 78 LYS A N 1
ATOM 619 C CA . LYS A 1 78 ? -16.379 28.795 -5.634 1.00 81.31 78 LYS A CA 1
ATOM 620 C C . LYS A 1 78 ? -17.182 29.704 -4.703 1.00 81.31 78 LYS A C 1
ATOM 622 O O . LYS A 1 78 ? -18.362 29.450 -4.510 1.00 81.31 78 LYS A O 1
ATOM 627 N N . ASN A 1 79 ? -16.552 30.728 -4.124 1.00 83.88 79 ASN A N 1
ATOM 628 C CA . ASN A 1 79 ? -17.107 31.591 -3.079 1.00 83.88 79 ASN A CA 1
ATOM 629 C C . ASN A 1 79 ? -17.751 30.803 -1.914 1.00 83.88 79 ASN A C 1
ATOM 631 O O . ASN A 1 79 ? -18.823 31.149 -1.425 1.00 83.88 79 ASN A O 1
ATOM 635 N N . VAL A 1 80 ? -17.111 29.708 -1.485 1.00 82.12 80 VAL A N 1
ATOM 636 C CA . VAL A 1 80 ? -17.631 28.790 -0.454 1.00 82.12 80 VAL A CA 1
ATOM 637 C C . VAL A 1 80 ? -16.551 28.489 0.582 1.00 82.12 80 VAL A C 1
ATOM 639 O O . VAL A 1 80 ? -15.387 28.267 0.241 1.00 82.12 80 VAL A O 1
ATOM 642 N N . ALA A 1 81 ? -16.952 28.454 1.855 1.00 81.44 81 ALA A N 1
ATOM 643 C CA . ALA A 1 81 ? -16.134 27.952 2.952 1.00 81.44 81 ALA A CA 1
ATOM 644 C C . ALA A 1 81 ? -16.433 26.467 3.203 1.00 81.44 81 ALA A C 1
ATOM 646 O O . ALA A 1 81 ? -17.577 26.082 3.434 1.00 81.44 81 ALA A O 1
ATOM 647 N N . TYR A 1 82 ? -15.392 25.644 3.190 1.00 78.56 82 TYR A N 1
ATOM 648 C CA . TYR A 1 82 ? -15.441 24.234 3.547 1.00 78.56 82 TYR A CA 1
ATOM 649 C C . TYR A 1 82 ? -14.956 24.051 4.981 1.00 78.56 82 TYR A C 1
ATOM 651 O O . TYR A 1 82 ? -13.920 24.601 5.361 1.00 78.56 82 TYR A O 1
ATOM 659 N N . ARG A 1 83 ? -15.696 23.266 5.764 1.00 79.31 83 ARG A N 1
ATOM 660 C CA . ARG A 1 83 ? -15.400 22.973 7.168 1.00 79.31 83 ARG A CA 1
ATOM 661 C C . ARG A 1 83 ? -15.107 21.488 7.330 1.00 79.31 83 ARG A C 1
ATOM 663 O O . ARG A 1 83 ? -15.914 20.662 6.914 1.00 79.31 83 ARG A O 1
ATOM 670 N N . PHE A 1 84 ? -13.983 21.171 7.961 1.00 75.94 84 PHE A N 1
ATOM 671 C CA . PHE A 1 84 ? -13.564 19.803 8.248 1.00 75.94 84 PHE A CA 1
ATOM 672 C C . PHE A 1 84 ? -13.215 19.682 9.726 1.00 75.94 84 PHE A C 1
ATOM 674 O O . PHE A 1 84 ? -12.264 20.311 10.188 1.00 75.94 84 PHE A O 1
ATOM 681 N N . ASP A 1 85 ? -13.975 18.878 10.460 1.00 73.19 85 ASP A N 1
ATOM 682 C CA . ASP A 1 85 ? -13.688 18.590 11.862 1.00 73.19 85 ASP A CA 1
ATOM 683 C C . ASP A 1 85 ? -12.775 17.364 11.958 1.00 73.19 85 ASP A C 1
ATOM 685 O O . ASP A 1 85 ? -13.034 16.336 11.331 1.00 73.19 85 ASP A O 1
ATOM 689 N N . SER A 1 86 ? -11.701 17.473 12.739 1.00 67.56 86 SER A N 1
ATOM 690 C CA . SER A 1 86 ? -10.734 16.399 12.960 1.00 67.56 86 SER A CA 1
ATOM 691 C C . SER A 1 86 ? -10.251 16.396 14.403 1.00 67.56 86 SER A C 1
ATOM 693 O O . SER A 1 86 ? -10.143 17.443 15.038 1.00 67.56 86 SER A O 1
ATOM 695 N N . ASN A 1 87 ? -9.902 15.215 14.903 1.00 66.38 87 ASN A N 1
ATOM 696 C CA . ASN A 1 87 ? -9.128 15.096 16.132 1.00 66.38 87 ASN A CA 1
ATOM 697 C C . ASN A 1 87 ? -7.640 15.067 15.780 1.00 66.38 87 ASN A C 1
ATOM 699 O O . ASN A 1 87 ? -7.261 14.472 14.769 1.00 66.38 87 ASN A O 1
ATOM 703 N N . VAL A 1 88 ? -6.810 15.703 16.600 1.00 65.19 88 VAL A N 1
ATOM 704 C CA . VAL A 1 88 ? -5.351 15.689 16.453 1.00 65.19 88 VAL A CA 1
ATOM 705 C C . VAL A 1 88 ? -4.731 15.187 17.742 1.00 65.19 88 VAL A C 1
ATOM 707 O O . VAL A 1 88 ? -5.069 15.678 18.818 1.00 65.19 88 VAL A O 1
ATOM 710 N N . SER A 1 89 ? -3.830 14.214 17.634 1.00 62.25 89 SER A N 1
ATOM 711 C CA . SER A 1 89 ? -2.996 13.790 18.754 1.00 62.25 89 SER A CA 1
ATOM 712 C C . SER A 1 89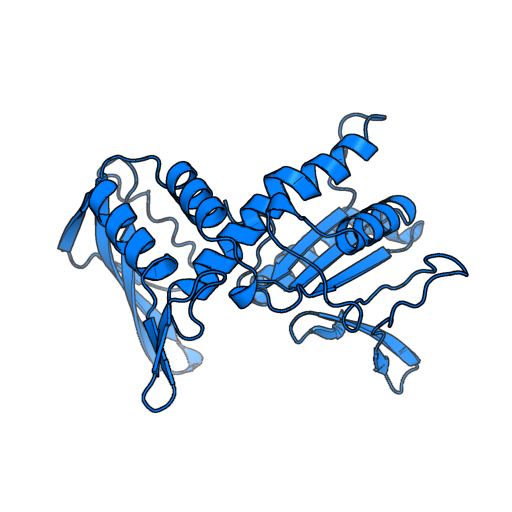 ? -1.859 14.786 18.958 1.00 62.25 89 SER A C 1
ATOM 714 O O . SER A 1 89 ? -1.109 15.051 18.019 1.00 62.25 89 SER A O 1
ATOM 716 N N . VAL A 1 90 ? -1.707 15.296 20.173 1.00 59.56 90 VAL A N 1
ATOM 717 C CA . VAL A 1 90 ? -0.566 16.125 20.573 1.00 59.56 90 VAL A CA 1
ATOM 718 C C . VAL A 1 90 ? 0.452 15.204 21.243 1.00 59.56 90 VAL A C 1
ATOM 720 O O . VAL A 1 90 ? 0.128 14.568 22.248 1.00 59.56 90 VAL A O 1
ATOM 723 N N . SER A 1 91 ? 1.647 15.069 20.663 1.00 52.09 91 SER A N 1
ATOM 724 C CA . SER A 1 91 ? 2.755 14.371 21.321 1.00 52.09 91 SER A CA 1
ATOM 725 C C . SER A 1 91 ? 3.308 15.202 22.481 1.00 52.09 91 SER A C 1
ATOM 727 O O . SER A 1 91 ? 3.070 16.400 22.568 1.00 52.09 91 SER A O 1
ATOM 729 N N . ASN A 1 92 ? 3.972 14.526 23.423 1.00 47.88 92 ASN A N 1
ATOM 730 C CA . ASN A 1 92 ? 4.475 15.048 24.698 1.00 47.88 92 ASN A CA 1
ATOM 731 C C . ASN A 1 92 ? 4.840 16.544 24.709 1.00 47.88 92 ASN A C 1
ATOM 733 O O . ASN A 1 92 ? 5.955 16.941 24.377 1.00 47.88 92 ASN A O 1
ATOM 737 N N . GLY A 1 93 ? 3.906 17.349 25.212 1.00 46.91 93 GLY A N 1
ATOM 738 C CA . GLY A 1 93 ? 4.103 18.762 25.496 1.00 46.91 93 GLY A CA 1
ATOM 739 C C . GLY A 1 93 ? 2.912 19.598 25.053 1.00 46.91 93 GLY A C 1
ATOM 740 O O . GLY A 1 93 ? 2.385 19.446 23.961 1.00 46.91 93 GLY A O 1
ATOM 741 N N . ASN A 1 94 ? 2.514 20.561 25.883 1.00 43.22 94 ASN A N 1
ATOM 742 C CA . ASN A 1 94 ? 1.496 21.576 25.572 1.00 43.22 94 ASN A CA 1
ATOM 743 C C . ASN A 1 94 ? 1.891 22.529 24.420 1.00 43.22 94 ASN A C 1
ATOM 745 O O . ASN A 1 94 ? 1.317 23.611 24.282 1.00 43.22 94 ASN A O 1
ATOM 749 N N . SER A 1 95 ? 2.884 22.167 23.605 1.00 42.19 95 SER A N 1
ATOM 750 C CA . SER A 1 95 ? 3.345 22.992 22.506 1.00 42.19 95 SER A CA 1
ATOM 751 C C . SER A 1 95 ? 2.341 22.897 21.356 1.00 42.19 95 SER A C 1
ATOM 753 O O . SER A 1 95 ? 2.079 21.842 20.787 1.00 42.19 95 SER A O 1
ATOM 755 N N . ILE A 1 96 ? 1.782 24.051 21.003 1.00 43.78 96 ILE A N 1
ATOM 756 C CA . ILE A 1 96 ? 0.917 24.280 19.837 1.00 43.78 96 ILE A CA 1
ATOM 757 C C . ILE A 1 96 ? 1.673 23.978 18.519 1.00 43.78 96 ILE A C 1
ATOM 759 O O . ILE A 1 96 ? 1.100 24.063 17.446 1.00 43.78 96 ILE A O 1
ATOM 763 N N . ASN A 1 97 ? 2.951 23.587 18.564 1.00 39.25 97 ASN A N 1
ATOM 764 C CA . ASN A 1 97 ? 3.761 23.295 17.383 1.00 39.25 97 ASN A CA 1
ATOM 765 C C . ASN A 1 97 ? 3.736 21.818 16.954 1.00 39.25 97 ASN A C 1
ATOM 767 O O . ASN A 1 97 ? 4.255 21.508 15.887 1.00 39.25 97 ASN A O 1
ATOM 771 N N . ASP A 1 98 ? 3.083 20.931 17.710 1.00 40.53 98 ASP A N 1
ATOM 772 C CA . ASP A 1 98 ? 2.977 19.502 17.365 1.00 40.53 98 ASP A CA 1
ATOM 773 C C . ASP A 1 98 ? 1.838 19.179 16.377 1.00 40.53 98 ASP A C 1
ATOM 775 O O . ASP A 1 98 ? 1.579 18.017 16.056 1.00 40.53 98 ASP A O 1
ATOM 779 N N . PHE A 1 99 ? 1.175 20.199 15.818 1.00 45.66 99 PHE A N 1
ATOM 780 C CA . PHE A 1 99 ? 0.259 20.021 14.692 1.00 45.66 99 PHE A CA 1
ATOM 781 C C . PHE A 1 99 ? 1.041 19.696 13.410 1.00 45.66 99 PHE A C 1
ATOM 783 O O . PHE A 1 99 ? 1.208 20.544 12.535 1.00 45.66 99 PHE A O 1
ATOM 790 N N . SER A 1 100 ? 1.441 18.437 13.225 1.00 42.69 100 SER A N 1
ATOM 791 C CA . SER A 1 100 ? 1.795 17.915 11.896 1.00 42.69 100 SER A CA 1
ATOM 792 C C . SER A 1 100 ? 0.527 17.668 11.063 1.00 42.69 100 SER A C 1
ATOM 794 O O . SER A 1 100 ? 0.257 16.576 10.576 1.00 42.69 100 SER A O 1
ATOM 796 N N . 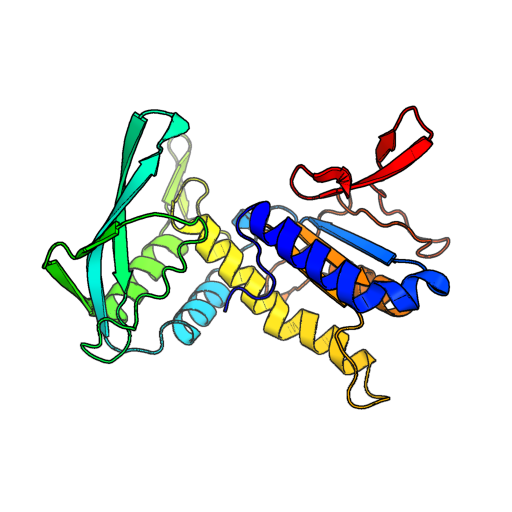ILE A 1 101 ? -0.304 18.699 10.911 1.00 47.53 101 ILE A N 1
ATOM 797 C CA . ILE A 1 101 ? -1.197 18.799 9.762 1.00 47.53 101 ILE A CA 1
ATOM 798 C C . ILE A 1 101 ? -0.451 19.714 8.812 1.00 47.53 101 ILE A C 1
ATOM 800 O O . ILE A 1 101 ? -0.672 20.923 8.820 1.00 47.53 101 ILE A O 1
ATOM 804 N N . GLN A 1 102 ? 0.455 19.161 8.003 1.00 43.47 102 GLN A N 1
ATOM 805 C CA . GLN A 1 102 ? 0.882 19.913 6.832 1.00 43.47 102 GLN A CA 1
ATOM 806 C C . GLN A 1 102 ? -0.388 20.220 6.029 1.00 43.47 102 GLN A C 1
ATOM 808 O O . GLN A 1 102 ? -1.087 19.288 5.619 1.00 43.47 102 GLN A O 1
ATOM 813 N N . PRO A 1 103 ? -0.758 21.497 5.829 1.00 45.94 103 PRO A N 1
ATOM 814 C CA . PRO A 1 103 ? -1.811 21.831 4.899 1.00 45.94 103 PRO A CA 1
ATOM 815 C C . PRO A 1 103 ? -1.248 21.492 3.520 1.00 45.94 103 PRO A C 1
ATOM 817 O O . PRO A 1 103 ? -0.545 22.290 2.911 1.00 45.94 103 PRO A O 1
ATOM 820 N N . SER A 1 104 ? -1.527 20.283 3.039 1.00 46.84 104 SER A N 1
ATOM 821 C CA . SER A 1 104 ? -1.112 19.816 1.714 1.00 46.84 104 SER A CA 1
ATOM 822 C C . SER A 1 104 ? -1.657 20.708 0.588 1.00 46.84 104 SER A C 1
ATOM 824 O O . SER A 1 104 ? -1.104 20.719 -0.507 1.00 46.84 104 SER A O 1
ATOM 826 N N . SER A 1 105 ? -2.658 21.540 0.893 1.00 48.50 105 SER A N 1
ATOM 827 C CA . SER A 1 105 ? -3.190 22.604 0.049 1.00 48.50 105 SER A CA 1
ATOM 828 C C . SER A 1 105 ? -3.058 23.969 0.743 1.00 48.50 105 SER A C 1
ATOM 830 O O . SER A 1 105 ? -3.548 24.145 1.864 1.00 48.50 105 SER A O 1
ATOM 832 N N . GLY A 1 106 ? -2.443 24.946 0.074 1.00 54.69 106 GLY A N 1
ATOM 833 C CA . GLY A 1 106 ? -2.351 26.324 0.561 1.00 54.69 106 GLY A CA 1
ATOM 834 C C . GLY A 1 106 ? -3.722 26.937 0.880 1.00 54.69 106 GLY A C 1
ATOM 835 O O . GLY A 1 106 ? -4.687 26.741 0.145 1.00 54.69 106 GLY A O 1
ATOM 836 N N . GLY A 1 107 ? -3.787 27.695 1.980 1.00 64.81 107 GLY A N 1
ATOM 837 C CA . GLY A 1 107 ? -4.963 28.464 2.397 1.00 64.81 107 GLY A CA 1
ATOM 838 C C . GLY A 1 107 ? -5.960 27.678 3.253 1.00 64.81 107 GLY A C 1
ATOM 839 O O . GLY A 1 107 ? -6.861 27.018 2.747 1.00 64.81 107 GLY A O 1
ATOM 840 N N . GLY A 1 108 ? -5.847 27.801 4.574 1.00 69.88 108 GLY A N 1
ATOM 841 C CA . GLY A 1 108 ? -6.865 27.338 5.515 1.00 69.88 108 GLY A CA 1
ATOM 842 C C . GLY A 1 108 ? -6.552 27.793 6.937 1.00 69.88 108 GLY A C 1
ATOM 843 O O . GLY A 1 108 ? -5.385 27.920 7.295 1.00 69.88 108 GLY A O 1
ATOM 844 N N . ILE A 1 109 ? -7.588 28.055 7.731 1.00 78.50 109 ILE A N 1
ATOM 845 C CA . ILE A 1 109 ? -7.466 28.394 9.154 1.00 78.50 109 ILE A CA 1
ATOM 846 C C . ILE A 1 109 ? -7.784 27.133 9.952 1.00 78.50 109 ILE A C 1
ATOM 848 O O . ILE A 1 109 ? -8.825 26.512 9.735 1.00 78.50 109 ILE A O 1
ATOM 852 N N . LEU A 1 110 ? -6.893 26.748 10.861 1.00 77.12 110 LEU A N 1
ATOM 853 C CA . LEU A 1 110 ? -7.160 25.700 11.840 1.00 77.12 110 LEU A CA 1
ATOM 854 C C . LEU A 1 110 ? -7.643 26.357 13.135 1.00 77.12 110 LEU A C 1
ATOM 856 O O . LEU A 1 110 ? -6.978 27.242 13.666 1.00 77.12 110 LEU A O 1
ATOM 860 N N . VAL A 1 111 ? -8.802 25.934 13.626 1.00 81.12 111 VAL A N 1
ATOM 861 C CA . VAL A 1 111 ? -9.423 26.453 14.846 1.00 81.12 111 VAL A CA 1
ATOM 862 C C . VAL A 1 111 ? -9.435 25.347 15.893 1.00 81.12 111 VAL A C 1
ATOM 864 O O . VAL A 1 111 ? -10.181 24.373 15.751 1.00 81.12 111 VAL A O 1
ATOM 867 N N . ASP A 1 112 ? -8.621 25.495 16.939 1.00 80.94 112 ASP A N 1
ATOM 868 C CA . ASP A 1 112 ? -8.705 24.662 18.144 1.00 80.94 112 ASP A CA 1
ATOM 869 C C . ASP A 1 112 ? -10.066 24.913 18.817 1.00 80.94 112 ASP A C 1
ATOM 871 O O . ASP A 1 112 ? -10.435 26.058 19.080 1.00 80.94 112 ASP A O 1
ATOM 875 N N . GLN A 1 113 ? -10.843 23.853 19.043 1.00 81.19 113 GLN A N 1
ATOM 876 C CA . GLN A 1 113 ? -12.160 23.944 19.679 1.00 81.19 113 GLN A CA 1
ATOM 877 C C . GLN A 1 113 ? -12.066 24.003 21.215 1.00 81.19 113 GLN A C 1
ATOM 879 O O . GLN A 1 113 ? -13.093 23.945 21.891 1.00 81.19 113 GLN A O 1
ATOM 884 N N . GLY A 1 114 ? -10.858 24.063 21.787 1.00 76.00 114 GLY A N 1
ATOM 885 C CA . GLY A 1 114 ? -10.623 24.168 23.230 1.00 76.00 114 GLY A CA 1
ATOM 886 C C . GLY A 1 114 ? -10.987 22.904 24.012 1.00 76.00 114 GLY A C 1
ATOM 887 O O . GLY A 1 114 ? -11.026 22.925 25.238 1.00 76.00 114 GLY A O 1
ATOM 888 N N . THR A 1 115 ? -11.274 21.802 23.316 1.00 76.50 115 THR A N 1
ATOM 889 C CA . THR A 1 115 ? -11.642 20.513 23.909 1.00 76.50 115 THR A CA 1
ATOM 890 C C . THR A 1 115 ? -10.478 19.544 23.778 1.00 76.50 115 THR A C 1
ATOM 892 O O . THR A 1 115 ? -10.072 19.200 22.665 1.00 76.50 115 THR A O 1
ATOM 895 N N . VAL A 1 116 ? -9.960 19.103 24.926 1.00 79.69 116 VAL A N 1
ATOM 896 C CA . VAL A 1 116 ? -8.903 18.095 25.026 1.00 79.69 116 VAL A CA 1
ATOM 897 C C . VAL A 1 116 ? -9.467 16.877 25.745 1.00 79.69 116 VAL A C 1
ATOM 899 O O . VAL A 1 116 ? -9.993 16.997 26.849 1.00 79.69 116 VAL A O 1
ATOM 902 N N . SER A 1 117 ? -9.352 15.710 25.127 1.00 83.12 117 SER A N 1
ATOM 903 C CA . SER A 1 117 ? -9.632 14.420 25.756 1.00 83.12 117 SER A CA 1
ATOM 904 C C . SER A 1 117 ? -8.355 13.597 25.786 1.00 83.12 117 SER A C 1
ATOM 906 O O . SER A 1 117 ? -7.657 13.535 24.777 1.00 83.12 117 SER A O 1
ATOM 908 N N . THR A 1 118 ? -8.051 12.950 26.901 1.00 85.12 118 THR A N 1
ATOM 909 C CA . THR A 1 118 ? -6.931 12.011 26.988 1.00 85.12 118 THR A CA 1
ATOM 910 C C . THR A 1 118 ? -7.426 10.589 26.765 1.00 85.12 118 THR A C 1
ATOM 912 O O . THR A 1 118 ? -8.533 10.233 27.166 1.00 85.12 118 THR A O 1
ATOM 915 N N . ILE A 1 119 ? -6.612 9.779 26.098 1.00 87.12 119 ILE A N 1
ATOM 916 C CA . ILE A 1 119 ? -6.838 8.343 25.963 1.00 87.12 119 ILE A CA 1
ATOM 917 C C . ILE A 1 119 ? -5.563 7.603 26.345 1.00 87.12 119 ILE A C 1
ATOM 919 O O . ILE A 1 119 ? -4.470 7.961 25.905 1.00 87.12 119 ILE A O 1
ATOM 923 N N . ARG A 1 120 ? -5.704 6.582 27.186 1.00 89.62 120 ARG A N 1
ATOM 924 C CA . ARG A 1 120 ? -4.576 5.758 27.622 1.00 89.62 120 ARG A CA 1
ATOM 925 C C . ARG A 1 120 ? -4.213 4.732 26.557 1.00 89.62 120 ARG A C 1
ATOM 927 O O . ARG A 1 120 ? -5.083 4.269 25.809 1.00 89.62 120 ARG A O 1
ATOM 934 N N . LYS A 1 121 ? -2.944 4.341 26.508 1.00 88.50 121 LYS A N 1
ATOM 935 C CA . LYS A 1 121 ? -2.439 3.323 25.583 1.00 88.50 121 LYS A CA 1
ATOM 936 C C . LYS A 1 121 ? -3.2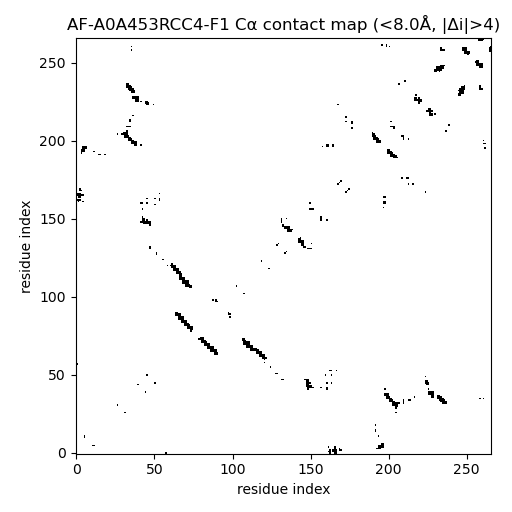01 2.010 25.725 1.00 88.50 121 LYS A C 1
ATOM 938 O O . LYS A 1 121 ? -3.580 1.434 24.709 1.00 88.50 121 LYS A O 1
ATOM 943 N N . GLU A 1 122 ? -3.508 1.578 26.946 1.00 90.88 122 GLU A N 1
ATOM 944 C CA . GLU A 1 122 ? -4.220 0.313 27.185 1.00 90.88 122 GLU A CA 1
ATOM 945 C C . GLU A 1 122 ? -5.640 0.351 26.613 1.00 90.88 122 GLU A C 1
ATOM 947 O O . GLU A 1 122 ? -6.151 -0.650 26.114 1.00 90.88 122 GLU A O 1
ATOM 952 N N . GLU A 1 123 ? -6.287 1.517 26.655 1.00 91.38 123 GLU A N 1
ATOM 953 C CA . GLU A 1 123 ? -7.620 1.695 26.090 1.00 91.38 123 GLU A CA 1
ATOM 954 C C . GLU A 1 123 ? -7.591 1.673 24.560 1.00 91.38 123 GLU A C 1
ATOM 956 O O . GLU A 1 123 ? -8.420 0.995 23.948 1.00 91.38 123 GLU A O 1
ATOM 961 N N . LEU A 1 124 ? -6.604 2.332 23.943 1.00 89.25 124 LEU A N 1
ATOM 962 C CA . LEU A 1 124 ? -6.363 2.229 22.502 1.00 89.25 124 LEU A CA 1
ATOM 963 C C . LEU A 1 124 ? -6.093 0.781 22.094 1.00 89.25 124 LEU A C 1
ATOM 965 O O . LEU A 1 124 ? -6.743 0.272 21.186 1.00 89.25 124 LEU A O 1
ATOM 969 N N . GLN A 1 125 ? -5.178 0.099 22.782 1.00 90.81 125 GLN A N 1
ATOM 970 C CA . GLN A 1 125 ? -4.843 -1.296 22.508 1.00 90.81 125 GLN A CA 1
ATOM 971 C C . GLN A 1 125 ? -6.059 -2.210 22.642 1.00 90.81 125 GLN A C 1
ATOM 973 O O . GLN A 1 125 ? -6.260 -3.058 21.777 1.00 90.81 125 GLN A O 1
ATOM 978 N N . ARG A 1 126 ? -6.901 -2.015 23.665 1.00 93.12 126 ARG A N 1
ATOM 979 C CA . ARG A 1 126 ? -8.148 -2.774 23.832 1.00 93.12 126 ARG A CA 1
ATOM 980 C C . ARG A 1 126 ? -9.084 -2.578 22.643 1.00 93.12 126 ARG A C 1
ATOM 982 O O . ARG A 1 126 ? -9.521 -3.562 22.055 1.00 93.12 126 ARG A O 1
ATOM 989 N N . VAL A 1 127 ? -9.359 -1.330 22.259 1.00 90.81 127 VAL A N 1
ATOM 990 C CA . VAL A 1 127 ? -10.244 -1.034 21.117 1.00 90.81 127 VAL A CA 1
ATOM 991 C C . VAL A 1 127 ? -9.680 -1.643 19.836 1.00 90.81 127 VAL A C 1
ATOM 993 O O . VAL A 1 127 ? -10.403 -2.270 19.070 1.00 90.81 127 VAL A O 1
ATOM 996 N N . LEU A 1 128 ? -8.378 -1.505 19.604 1.00 91.12 128 LEU A N 1
ATOM 997 C CA . LEU A 1 128 ? -7.715 -2.040 18.419 1.00 91.12 128 LEU A CA 1
ATOM 998 C C . LEU A 1 128 ? -7.735 -3.574 18.395 1.00 91.12 128 LEU A C 1
ATOM 1000 O O . LEU A 1 128 ? -8.023 -4.164 17.355 1.00 91.12 128 LEU A O 1
ATOM 1004 N N . PHE A 1 129 ? -7.503 -4.214 19.542 1.00 93.94 129 PHE A N 1
ATOM 1005 C CA . PHE A 1 129 ? -7.633 -5.657 19.707 1.00 93.94 129 PHE A CA 1
ATOM 1006 C C . PHE A 1 129 ? -9.046 -6.126 19.363 1.00 93.94 129 PHE A C 1
ATOM 1008 O O . PHE A 1 129 ? -9.202 -7.022 18.537 1.00 93.94 129 PHE A O 1
ATOM 1015 N N . GLU A 1 130 ? -10.076 -5.492 19.925 1.00 91.88 130 GLU A N 1
ATOM 1016 C CA . GLU A 1 130 ? -11.474 -5.828 19.643 1.00 91.88 130 GLU A CA 1
ATOM 1017 C C . GLU A 1 130 ? -11.806 -5.677 18.152 1.00 91.88 130 GLU A C 1
ATOM 1019 O O . GLU A 1 130 ? -12.424 -6.561 17.561 1.00 91.88 130 GLU A O 1
ATOM 1024 N N . GLN A 1 131 ? -11.351 -4.599 17.508 1.00 89.50 131 GLN A N 1
ATOM 1025 C CA . GLN A 1 131 ? -11.607 -4.361 16.083 1.00 89.50 131 GLN A CA 1
ATOM 1026 C C . GLN A 1 131 ? -10.932 -5.392 15.165 1.00 89.50 131 GLN A C 1
ATOM 1028 O O . GLN A 1 131 ? -11.482 -5.721 14.115 1.00 89.50 131 GLN A O 1
ATOM 1033 N N . VAL A 1 132 ? -9.748 -5.887 15.535 1.00 92.81 132 VAL A N 1
ATOM 1034 C CA . VAL A 1 132 ? -8.978 -6.838 14.717 1.00 92.81 132 VAL A CA 1
ATOM 1035 C C . VAL A 1 132 ? -9.392 -8.284 15.002 1.00 92.81 132 VAL A C 1
ATOM 1037 O O . VAL A 1 132 ? -9.646 -9.039 14.069 1.00 92.81 132 VAL A O 1
ATOM 1040 N N . LYS A 1 133 ? -9.480 -8.676 16.278 1.00 94.38 133 LYS A N 1
ATOM 1041 C CA . LYS A 1 133 ? -9.674 -10.070 16.715 1.00 94.38 133 LYS A CA 1
ATOM 1042 C C . LYS A 1 133 ? -11.127 -10.444 16.992 1.00 94.38 133 LYS A C 1
ATOM 1044 O O . LYS A 1 133 ? -11.445 -11.628 16.943 1.00 94.38 133 LYS A O 1
ATOM 1049 N N . CYS A 1 134 ? -12.000 -9.481 17.290 1.00 93.38 134 CYS A N 1
ATOM 1050 C CA . CYS A 1 134 ? -13.385 -9.743 17.698 1.00 93.38 134 CYS A CA 1
ATOM 1051 C C . CYS A 1 134 ? -14.406 -9.387 16.605 1.00 93.38 134 CYS A C 1
ATOM 1053 O O . CYS A 1 134 ? -15.576 -9.144 16.903 1.00 93.38 134 CYS A O 1
ATOM 1055 N N . ASN A 1 135 ? -13.990 -9.362 15.333 1.00 91.19 135 ASN A N 1
ATOM 1056 C CA . ASN A 1 135 ? -14.896 -9.080 14.224 1.00 91.19 135 ASN A CA 1
ATOM 1057 C C . ASN A 1 135 ? -15.786 -10.295 13.897 1.00 91.19 135 ASN A C 1
ATOM 1059 O O . ASN A 1 135 ? -15.334 -11.273 13.293 1.00 91.19 135 ASN A O 1
ATOM 1063 N N . ILE A 1 136 ? -17.062 -10.219 14.287 1.00 92.88 136 ILE A N 1
ATOM 1064 C CA . ILE A 1 136 ? -18.069 -11.258 14.040 1.00 92.88 136 ILE A CA 1
ATOM 1065 C C . ILE A 1 136 ? -18.907 -10.893 12.810 1.00 92.88 136 ILE A C 1
ATOM 1067 O O . ILE A 1 136 ? -19.594 -9.874 12.774 1.00 92.88 136 ILE A O 1
ATOM 1071 N N . LEU A 1 137 ? -18.905 -11.778 11.821 1.00 91.62 137 LEU A N 1
ATOM 1072 C CA . LEU A 1 137 ? -19.686 -11.690 10.595 1.00 91.62 137 LEU A CA 1
ATOM 1073 C C . LEU A 1 137 ? -20.946 -12.548 10.736 1.00 91.62 137 LEU A C 1
ATOM 1075 O O . LEU A 1 137 ? -20.864 -13.734 11.056 1.00 91.62 137 LEU A O 1
ATOM 1079 N N . LYS A 1 138 ? -22.119 -11.975 10.453 1.00 94.44 138 LYS A N 1
ATOM 1080 C CA . LYS A 1 138 ? -23.373 -12.730 10.352 1.00 94.44 138 LYS A CA 1
ATOM 1081 C C . LYS A 1 138 ? -23.709 -12.967 8.885 1.00 94.44 138 LYS A C 1
ATOM 1083 O O . LYS A 1 138 ? -23.984 -12.015 8.159 1.00 94.44 138 LYS A O 1
ATOM 1088 N N . ILE A 1 139 ? -23.725 -14.228 8.463 1.00 94.75 139 ILE A N 1
ATOM 1089 C CA . ILE A 1 139 ? -24.079 -14.625 7.095 1.00 94.75 139 ILE A CA 1
ATOM 1090 C C . ILE A 1 139 ? -25.265 -15.585 7.188 1.00 94.75 139 ILE A C 1
ATOM 1092 O O . ILE A 1 139 ? -25.148 -16.706 7.686 1.00 94.75 139 ILE A O 1
ATOM 1096 N N . GLY A 1 140 ? -26.438 -15.113 6.758 1.00 95.75 140 GLY A N 1
ATOM 1097 C CA . GLY A 1 140 ? -27.701 -15.819 6.971 1.00 95.75 140 GLY A CA 1
ATOM 1098 C C . GLY A 1 140 ? -27.999 -16.003 8.464 1.00 95.75 140 GLY A C 1
ATOM 1099 O O . GLY A 1 140 ? -28.137 -15.027 9.206 1.00 95.75 140 GLY A O 1
ATOM 1100 N N . HIS A 1 141 ? -28.091 -17.260 8.901 1.00 96.00 141 HIS A N 1
ATOM 1101 C CA . HIS A 1 141 ? -28.343 -17.635 10.299 1.00 96.00 141 HIS A CA 1
ATOM 1102 C C . HIS A 1 141 ? -27.071 -17.950 11.096 1.00 96.00 141 HIS A C 1
ATOM 1104 O O . HIS A 1 141 ? -27.152 -18.159 12.305 1.00 96.00 141 HIS A O 1
ATOM 1110 N N . ASN A 1 142 ? -25.909 -17.963 10.442 1.00 97.75 142 ASN A N 1
ATOM 1111 C CA . ASN A 1 142 ? -24.649 -18.364 11.052 1.00 97.75 142 ASN A CA 1
ATOM 1112 C C . ASN A 1 142 ? -23.807 -17.145 11.441 1.00 97.75 142 ASN A C 1
ATOM 1114 O O . ASN A 1 142 ? -23.835 -16.108 10.772 1.00 97.75 142 ASN A O 1
ATOM 1118 N N . PHE A 1 143 ? -23.029 -17.306 12.509 1.00 96.88 143 PHE A N 1
ATOM 1119 C CA . PHE A 1 143 ? -22.046 -16.333 12.974 1.00 96.88 143 PHE A CA 1
ATOM 1120 C C . PHE A 1 143 ? -20.642 -16.892 12.758 1.00 96.88 143 PHE A C 1
ATOM 1122 O O . PHE A 1 143 ? -20.370 -18.046 13.089 1.00 96.88 143 PHE A O 1
ATOM 1129 N N . TYR A 1 144 ? -19.755 -16.064 12.221 1.00 95.44 144 TYR A N 1
ATOM 1130 C CA . TYR A 1 144 ? -18.371 -16.406 11.923 1.00 95.44 144 TYR A CA 1
ATOM 1131 C C . TYR A 1 144 ? -17.454 -15.382 12.573 1.00 95.44 144 TYR A C 1
ATOM 1133 O O . TYR A 1 144 ? -17.722 -14.188 12.506 1.00 95.44 144 TYR A O 1
ATOM 1141 N N . LEU A 1 145 ? -16.363 -15.836 13.178 1.00 94.75 145 LEU A N 1
ATOM 1142 C CA . LEU A 1 145 ? -15.321 -14.955 13.694 1.00 94.75 145 LEU A CA 1
ATOM 1143 C C . LEU A 1 145 ? -14.202 -14.861 12.658 1.00 94.75 145 LEU A C 1
ATOM 1145 O O . LEU A 1 145 ? -13.636 -15.887 12.277 1.00 94.75 145 LEU A O 1
ATOM 1149 N N . GLN A 1 146 ? -13.878 -13.652 12.203 1.00 93.94 146 GLN A N 1
ATOM 1150 C CA . GLN A 1 146 ? -12.758 -13.443 11.289 1.00 93.94 146 GLN A CA 1
ATOM 1151 C C . GLN A 1 146 ? -11.438 -13.766 12.009 1.00 93.94 146 GLN A C 1
ATOM 1153 O O . GLN A 1 146 ? -11.118 -13.139 13.011 1.00 93.94 146 GLN A O 1
ATOM 1158 N N . GLN A 1 147 ? -10.682 -14.749 11.509 1.00 94.31 147 GLN A N 1
ATOM 1159 C CA . GLN A 1 147 ? -9.400 -15.191 12.098 1.00 94.31 147 GLN A CA 1
ATOM 1160 C C . GLN A 1 147 ? -8.168 -14.586 11.407 1.00 94.31 147 GLN A C 1
ATOM 1162 O O . GLN A 1 147 ? -7.064 -14.622 11.945 1.00 94.31 147 GLN A O 1
ATOM 1167 N N . VAL A 1 148 ? -8.349 -14.065 10.193 1.00 95.06 148 VAL A N 1
ATOM 1168 C CA . VAL A 1 148 ? -7.308 -13.448 9.370 1.00 95.06 148 VAL A CA 1
ATOM 1169 C C . VAL A 1 148 ? -7.922 -12.315 8.560 1.00 95.06 148 VAL A C 1
ATOM 1171 O O . VAL A 1 148 ? -9.105 -12.356 8.204 1.00 95.06 148 VAL A O 1
ATOM 1174 N N . GLY A 1 149 ? -7.123 -11.291 8.301 1.00 95.19 149 GLY A N 1
ATOM 1175 C CA . GLY A 1 149 ? -7.557 -10.097 7.607 1.00 95.19 149 GLY A CA 1
ATOM 1176 C C . GLY A 1 149 ? -8.303 -9.112 8.498 1.00 95.19 149 GLY A C 1
ATOM 1177 O O . GLY A 1 149 ? -8.565 -9.355 9.669 1.00 95.19 149 GLY A O 1
ATOM 1178 N N . ILE A 1 150 ? -8.665 -7.974 7.939 1.00 94.88 150 ILE A N 1
ATOM 1179 C CA . ILE A 1 150 ? -9.357 -6.889 8.633 1.00 94.88 150 ILE A CA 1
ATOM 1180 C C . ILE A 1 150 ? -10.657 -6.554 7.903 1.00 94.88 150 ILE A C 1
ATOM 1182 O O . ILE A 1 150 ? -10.781 -6.754 6.695 1.00 94.88 150 ILE A O 1
ATOM 1186 N N . ALA A 1 151 ? -11.646 -6.047 8.638 1.00 91.69 151 ALA A N 1
ATOM 1187 C CA . ALA A 1 151 ? -12.973 -5.790 8.092 1.00 91.69 151 ALA A CA 1
ATOM 1188 C C . ALA A 1 151 ? -12.941 -4.722 6.984 1.00 91.69 151 ALA A C 1
ATOM 1190 O O . ALA A 1 151 ? -12.537 -3.579 7.223 1.00 91.69 151 ALA A O 1
ATOM 1191 N N . GLN A 1 152 ? -13.426 -5.054 5.789 1.00 87.94 152 GLN A N 1
ATOM 1192 C CA . GLN A 1 152 ? -13.681 -4.057 4.748 1.00 87.94 152 GLN A CA 1
ATOM 1193 C C . GLN A 1 152 ? -14.871 -3.166 5.146 1.00 87.94 152 GLN A C 1
ATOM 1195 O O . GLN A 1 152 ? -15.841 -3.629 5.742 1.00 87.94 152 GLN A O 1
ATOM 1200 N N . GLY A 1 153 ? -14.785 -1.866 4.852 1.00 85.62 153 GLY A N 1
ATOM 1201 C CA . GLY A 1 153 ? -15.799 -0.872 5.239 1.00 85.62 153 GLY A CA 1
ATOM 1202 C C . GLY A 1 153 ? -15.591 -0.239 6.622 1.00 85.62 153 GLY A C 1
ATOM 1203 O O . GLY A 1 153 ? -16.226 0.769 6.934 1.00 85.62 153 GLY A O 1
ATOM 1204 N N . ASN A 1 154 ? -14.660 -0.751 7.431 1.00 86.69 154 ASN A N 1
ATOM 1205 C CA . ASN A 1 154 ? -14.216 -0.061 8.639 1.00 86.69 154 ASN A CA 1
ATOM 1206 C C . ASN A 1 154 ? -13.266 1.092 8.271 1.00 86.69 154 ASN A C 1
ATOM 1208 O O . ASN A 1 154 ? -12.312 0.911 7.514 1.00 86.69 154 ASN A O 1
ATOM 1212 N N . LYS A 1 155 ? -13.506 2.281 8.838 1.00 86.94 155 LYS A N 1
ATOM 1213 C CA . LYS A 1 155 ? -12.715 3.498 8.585 1.00 86.94 155 LYS A CA 1
ATOM 1214 C C . LYS A 1 155 ? -11.241 3.363 8.977 1.00 86.94 155 LYS A C 1
ATOM 1216 O O . LYS A 1 155 ? -10.407 4.059 8.409 1.00 86.94 155 LYS A O 1
ATOM 1221 N N . LEU A 1 156 ? -10.919 2.500 9.941 1.00 87.62 156 LEU A N 1
ATOM 1222 C CA . LEU A 1 156 ? -9.541 2.268 10.374 1.00 87.62 156 LEU A CA 1
ATOM 1223 C C . LEU A 1 156 ? -8.801 1.288 9.466 1.00 87.62 156 LEU A C 1
ATOM 1225 O O . LEU A 1 156 ? -7.582 1.393 9.340 1.00 87.62 156 LEU A O 1
ATOM 1229 N N . SER A 1 157 ? -9.514 0.367 8.812 1.00 92.19 157 SER A N 1
ATOM 1230 C CA . SER A 1 157 ? -8.893 -0.720 8.055 1.00 92.19 157 SER A CA 1
ATOM 1231 C C . SER A 1 157 ? -7.906 -0.250 6.985 1.00 92.19 157 SER A C 1
ATOM 1233 O O . SER A 1 157 ? -6.823 -0.822 6.935 1.00 92.19 157 SER A O 1
ATOM 1235 N N . PRO A 1 158 ? -8.173 0.795 6.174 1.00 91.62 158 PRO A N 1
ATOM 1236 C CA . PRO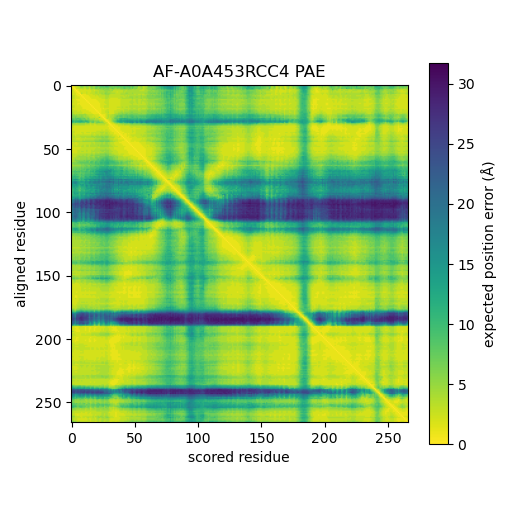 A 1 158 ? -7.191 1.274 5.198 1.00 91.62 158 PRO A CA 1
ATOM 1237 C C . PRO A 1 158 ? -5.879 1.743 5.842 1.00 91.62 158 PRO A C 1
ATOM 1239 O O . PRO A 1 158 ? -4.798 1.453 5.333 1.00 91.62 158 PRO A O 1
ATOM 1242 N N . ASN A 1 159 ? -5.957 2.408 6.999 1.00 89.38 159 ASN A N 1
ATOM 1243 C CA . ASN A 1 159 ? -4.772 2.859 7.729 1.00 89.38 159 ASN A CA 1
ATOM 1244 C C . ASN A 1 159 ? -4.026 1.683 8.365 1.00 89.38 159 ASN A C 1
ATOM 1246 O O . ASN A 1 159 ? -2.804 1.632 8.278 1.00 89.38 159 ASN A O 1
ATOM 1250 N N . LEU A 1 160 ? -4.742 0.720 8.955 1.00 92.75 160 LEU A N 1
ATOM 1251 C CA . LEU A 1 160 ? -4.141 -0.502 9.502 1.00 92.75 160 LEU A CA 1
ATOM 1252 C C . LEU A 1 160 ? -3.453 -1.325 8.407 1.00 92.75 160 LEU A C 1
ATOM 1254 O O . LEU A 1 160 ? -2.331 -1.782 8.595 1.00 92.75 160 LEU A O 1
ATOM 1258 N N . CYS A 1 161 ? -4.094 -1.440 7.244 1.00 94.25 161 CYS A N 1
ATOM 1259 C CA . CYS A 1 161 ? -3.547 -2.062 6.043 1.00 94.25 161 CYS A CA 1
ATOM 1260 C C . CYS A 1 161 ? -2.251 -1.361 5.608 1.00 94.25 161 CYS A C 1
ATOM 1262 O O . CYS A 1 161 ? -1.204 -1.993 5.474 1.00 94.25 161 CYS A O 1
ATOM 1264 N N . SER A 1 162 ? -2.282 -0.028 5.487 1.00 93.62 162 SER A N 1
ATOM 1265 C CA . SER A 1 162 ? -1.095 0.731 5.091 1.00 93.62 162 SER A CA 1
ATOM 1266 C C . SER A 1 162 ? 0.035 0.660 6.128 1.00 93.62 162 SER A C 1
ATOM 1268 O O . SER A 1 162 ? 1.208 0.639 5.752 1.00 93.62 162 SER A O 1
ATOM 1270 N N . LEU A 1 163 ? -0.283 0.565 7.424 1.00 93.56 163 LEU A N 1
ATOM 1271 C CA . LEU A 1 163 ? 0.712 0.332 8.475 1.00 93.56 163 LEU A CA 1
ATOM 1272 C C . LEU A 1 163 ? 1.345 -1.043 8.394 1.00 93.56 163 LEU A C 1
ATOM 1274 O O . LEU A 1 163 ? 2.562 -1.163 8.520 1.00 93.56 163 LEU A O 1
ATOM 1278 N N . TYR A 1 164 ? 0.529 -2.062 8.158 1.00 96.44 164 TYR A N 1
ATOM 1279 C CA . TYR A 1 164 ? 0.981 -3.433 8.016 1.00 96.44 164 TYR A CA 1
ATOM 1280 C C . TYR A 1 164 ? 2.015 -3.566 6.895 1.00 96.44 164 TYR A C 1
ATOM 1282 O O . TYR A 1 164 ? 3.127 -4.055 7.112 1.00 96.44 164 TYR A O 1
ATOM 1290 N N . TYR A 1 165 ? 1.683 -3.045 5.712 1.00 96.44 165 TYR A N 1
ATOM 1291 C CA . TYR A 1 165 ? 2.590 -3.063 4.568 1.00 96.44 165 TYR A CA 1
ATOM 1292 C C . TYR A 1 165 ? 3.749 -2.082 4.716 1.00 96.44 165 TYR A C 1
ATOM 1294 O O . TYR A 1 165 ? 4.855 -2.397 4.293 1.00 96.44 165 TYR A O 1
ATOM 1302 N N . GLY A 1 166 ? 3.553 -0.949 5.392 1.00 95.06 166 GLY A N 1
ATOM 1303 C CA . GLY A 1 166 ? 4.641 -0.032 5.734 1.00 95.06 166 GLY A CA 1
ATOM 1304 C C . GLY A 1 166 ? 5.689 -0.678 6.637 1.00 95.06 166 GLY A C 1
ATOM 1305 O O . GLY A 1 166 ? 6.886 -0.448 6.471 1.00 95.06 166 GLY A O 1
ATOM 1306 N N . HIS A 1 167 ? 5.271 -1.525 7.575 1.00 95.69 167 HIS A N 1
ATOM 1307 C CA . HIS A 1 167 ? 6.201 -2.304 8.384 1.00 95.69 167 HIS A CA 1
ATOM 1308 C C . HIS A 1 167 ? 6.906 -3.384 7.548 1.00 95.69 167 HIS A C 1
ATOM 1310 O O . HIS A 1 167 ? 8.129 -3.481 7.595 1.00 95.69 167 HIS A O 1
ATOM 1316 N N . LEU A 1 168 ? 6.171 -4.137 6.720 1.00 95.88 168 LEU A N 1
ATOM 1317 C CA . LEU A 1 168 ? 6.745 -5.121 5.787 1.00 95.88 168 LEU A CA 1
ATOM 1318 C C . LEU A 1 168 ? 7.833 -4.498 4.897 1.00 95.88 168 LEU A C 1
ATOM 1320 O O . LEU A 1 168 ? 8.918 -5.066 4.751 1.00 95.88 168 LEU A O 1
ATOM 1324 N N . GLU A 1 169 ? 7.559 -3.318 4.341 1.00 94.19 169 GLU A N 1
ATOM 1325 C CA . GLU A 1 169 ? 8.503 -2.541 3.536 1.00 94.19 169 GLU A CA 1
ATOM 1326 C C . GLU A 1 169 ? 9.803 -2.277 4.285 1.00 94.19 169 GLU A C 1
ATOM 1328 O O . GLU A 1 169 ? 10.875 -2.670 3.827 1.00 94.19 169 GLU A O 1
ATOM 1333 N N . ASN A 1 170 ? 9.699 -1.635 5.448 1.00 91.94 170 ASN A N 1
ATOM 1334 C CA . ASN A 1 170 ? 10.861 -1.181 6.205 1.00 91.94 170 ASN A CA 1
ATOM 1335 C C . ASN A 1 170 ? 11.667 -2.346 6.783 1.00 91.94 170 ASN A C 1
ATOM 1337 O O . ASN A 1 170 ? 12.892 -2.300 6.799 1.00 91.94 170 ASN A O 1
ATOM 1341 N N . SER A 1 171 ? 10.995 -3.398 7.250 1.00 92.31 171 SER A N 1
ATOM 1342 C CA . SER A 1 171 ? 11.655 -4.511 7.931 1.00 92.31 171 SER A CA 1
ATOM 1343 C C . SER A 1 171 ? 12.229 -5.553 6.978 1.00 92.31 171 SER A C 1
ATOM 1345 O O . SER A 1 171 ? 13.135 -6.289 7.368 1.00 92.31 171 SER A O 1
ATOM 1347 N N . VAL A 1 172 ? 11.693 -5.671 5.758 1.00 93.56 172 VAL A N 1
ATOM 1348 C CA . VAL A 1 172 ? 12.050 -6.771 4.850 1.00 93.56 172 VAL A CA 1
ATOM 1349 C C . VAL A 1 172 ? 12.468 -6.288 3.473 1.00 93.56 172 VAL A C 1
ATOM 1351 O O . VAL A 1 172 ? 13.530 -6.687 3.003 1.00 93.56 172 VAL A O 1
ATOM 1354 N N . ILE A 1 173 ? 11.645 -5.476 2.803 1.00 93.00 173 ILE A N 1
ATOM 1355 C CA . ILE A 1 173 ? 11.911 -5.090 1.409 1.00 93.00 173 ILE A CA 1
ATOM 1356 C C . ILE A 1 173 ? 13.126 -4.169 1.341 1.00 93.00 173 ILE A C 1
ATOM 1358 O O . ILE A 1 173 ? 14.065 -4.474 0.614 1.00 93.00 173 ILE A O 1
ATOM 1362 N N . LEU A 1 174 ? 13.138 -3.078 2.110 1.00 89.38 174 LEU A N 1
ATOM 1363 C CA . LEU A 1 174 ? 14.226 -2.101 2.064 1.00 89.38 174 LEU A CA 1
ATOM 1364 C C . LEU A 1 174 ? 15.558 -2.719 2.493 1.00 89.38 174 LEU A C 1
ATOM 1366 O O . LEU A 1 174 ? 16.549 -2.547 1.792 1.00 89.38 174 LEU A O 1
ATOM 1370 N N . ASN A 1 175 ? 15.569 -3.512 3.567 1.00 87.88 175 ASN A N 1
ATOM 1371 C CA . ASN A 1 175 ? 16.771 -4.230 4.002 1.00 87.88 175 ASN A CA 1
ATOM 1372 C C . ASN A 1 175 ? 17.324 -5.132 2.886 1.00 87.88 175 ASN A C 1
ATOM 1374 O O . ASN A 1 175 ? 18.503 -5.055 2.560 1.00 87.88 175 ASN A O 1
ATOM 1378 N N . PHE A 1 176 ? 16.460 -5.900 2.211 1.00 88.12 176 PHE A N 1
ATOM 1379 C CA . PHE A 1 176 ? 16.867 -6.739 1.081 1.00 88.12 176 PHE A CA 1
ATOM 1380 C C . PHE A 1 176 ? 17.454 -5.934 -0.092 1.00 88.12 176 PHE A C 1
ATOM 1382 O O . PHE A 1 176 ? 18.420 -6.374 -0.718 1.00 88.12 176 PHE A O 1
ATOM 1389 N N . LEU A 1 177 ? 16.875 -4.773 -0.407 1.00 85.88 177 LEU A N 1
ATOM 1390 C CA . LEU A 1 177 ? 17.359 -3.913 -1.491 1.00 85.88 177 LEU A CA 1
ATOM 1391 C C . LEU A 1 177 ? 18.707 -3.262 -1.142 1.00 85.88 177 LEU A C 1
ATOM 1393 O O . LEU A 1 177 ? 19.562 -3.133 -2.016 1.00 85.88 177 LEU A O 1
ATOM 1397 N N . HIS A 1 178 ? 18.928 -2.904 0.125 1.00 80.88 178 HIS A N 1
ATOM 1398 C CA . HIS A 1 178 ? 20.183 -2.309 0.590 1.00 80.88 178 HIS A CA 1
ATOM 1399 C C . HIS A 1 178 ? 21.320 -3.328 0.743 1.00 80.88 178 HIS A C 1
ATOM 1401 O O . HIS A 1 178 ? 22.451 -3.023 0.365 1.00 80.88 178 HIS A O 1
ATOM 1407 N N . ASP A 1 179 ? 21.043 -4.547 1.209 1.00 70.19 179 ASP A N 1
ATOM 1408 C CA . ASP A 1 179 ? 22.064 -5.597 1.372 1.00 70.19 179 ASP A CA 1
ATOM 1409 C C . ASP A 1 179 ? 22.690 -6.017 0.027 1.00 70.19 179 ASP A C 1
ATOM 1411 O O . ASP A 1 179 ? 23.869 -6.382 -0.047 1.00 70.19 179 ASP A O 1
ATOM 1415 N N . GLY A 1 180 ? 21.927 -5.898 -1.065 1.00 58.25 180 GLY A N 1
ATOM 1416 C CA . GLY A 1 180 ? 22.406 -6.110 -2.433 1.00 58.25 180 GLY A CA 1
ATOM 1417 C C . GLY A 1 180 ? 23.392 -5.052 -2.952 1.00 58.25 180 GLY A C 1
ATOM 1418 O O . GLY A 1 180 ? 24.012 -5.289 -3.991 1.00 58.25 180 GLY A O 1
ATOM 1419 N N . ASN A 1 181 ? 23.554 -3.934 -2.229 1.00 54.94 181 ASN A N 1
ATOM 1420 C CA . ASN A 1 181 ? 24.368 -2.763 -2.581 1.00 54.94 181 ASN A CA 1
ATOM 1421 C C . ASN A 1 181 ? 25.611 -2.594 -1.679 1.00 54.94 181 ASN A C 1
ATOM 1423 O O . ASN A 1 181 ? 26.170 -1.503 -1.591 1.00 54.94 181 ASN A O 1
ATOM 1427 N N . SER A 1 182 ? 26.079 -3.666 -1.031 1.00 46.97 182 SER A N 1
ATOM 1428 C CA . SER A 1 182 ? 27.259 -3.715 -0.143 1.00 46.97 182 SER A CA 1
ATOM 1429 C C . SER A 1 182 ? 28.618 -3.500 -0.853 1.00 46.97 182 SER A C 1
ATOM 1431 O O . SER A 1 182 ? 29.612 -4.145 -0.525 1.00 46.97 182 SER A O 1
ATOM 1433 N N . GLY A 1 183 ? 28.665 -2.595 -1.837 1.00 45.50 183 GLY A N 1
ATOM 1434 C CA . GLY A 1 183 ? 29.830 -2.294 -2.665 1.00 45.50 183 GLY A CA 1
ATOM 1435 C C . GLY A 1 183 ? 30.310 -0.844 -2.639 1.00 45.50 183 GLY A C 1
ATOM 1436 O O . GLY A 1 183 ? 31.515 -0.660 -2.698 1.00 45.50 183 GLY A O 1
ATOM 1437 N N . ASP A 1 184 ? 29.447 0.171 -2.503 1.00 42.59 184 ASP A N 1
ATOM 1438 C CA . ASP A 1 184 ? 29.907 1.568 -2.548 1.00 42.59 184 ASP A CA 1
ATOM 1439 C C . ASP A 1 184 ? 29.064 2.502 -1.674 1.00 42.59 184 ASP A C 1
ATOM 1441 O O . ASP A 1 184 ? 27.834 2.539 -1.721 1.00 42.59 184 ASP A O 1
ATOM 1445 N N . ALA A 1 185 ? 29.766 3.265 -0.842 1.00 43.62 185 ALA A N 1
ATOM 1446 C CA . ALA A 1 185 ? 29.197 4.241 0.064 1.00 43.62 185 ALA A CA 1
ATOM 1447 C C . ALA A 1 185 ? 28.739 5.503 -0.695 1.00 43.62 185 ALA A C 1
ATOM 1449 O O . ALA A 1 185 ? 29.491 6.080 -1.472 1.00 43.62 185 ALA A O 1
ATOM 1450 N N . ILE A 1 186 ? 27.541 5.986 -0.348 1.00 46.66 186 ILE A N 1
ATOM 1451 C CA . ILE A 1 186 ? 27.070 7.369 -0.535 1.00 46.66 186 ILE A CA 1
ATOM 1452 C C . ILE A 1 186 ? 26.868 7.786 -2.008 1.00 46.66 186 ILE A C 1
ATOM 1454 O O . ILE A 1 186 ? 27.640 8.536 -2.602 1.00 46.66 186 ILE A O 1
ATOM 1458 N N . SER A 1 187 ? 25.725 7.408 -2.575 1.00 46.44 187 SER A N 1
ATOM 1459 C CA . SER A 1 187 ? 25.040 8.241 -3.567 1.00 46.44 187 SER A CA 1
ATOM 1460 C C . SER A 1 187 ? 23.530 8.097 -3.420 1.00 46.44 187 SER A C 1
ATOM 1462 O O . SER A 1 187 ? 23.037 7.076 -2.953 1.00 46.44 187 SER A O 1
ATOM 1464 N N . GLU A 1 188 ? 22.834 9.184 -3.741 1.00 50.69 188 GLU A N 1
ATOM 1465 C CA . GLU A 1 188 ? 21.377 9.368 -3.787 1.00 50.69 188 GLU A CA 1
ATOM 1466 C C . GLU A 1 188 ? 20.592 8.160 -4.336 1.00 50.69 188 GLU A C 1
ATOM 1468 O O . GLU A 1 188 ? 21.165 7.314 -5.025 1.00 50.69 188 GLU A O 1
ATOM 1473 N N . PRO A 1 189 ? 19.278 8.041 -4.050 1.00 54.06 189 PRO A N 1
ATOM 1474 C CA . PRO A 1 189 ? 18.600 6.763 -4.196 1.00 54.06 189 PRO A CA 1
ATOM 1475 C C . PRO A 1 189 ? 18.590 6.301 -5.658 1.00 54.06 189 PRO A C 1
ATOM 1477 O O . PRO A 1 189 ? 17.988 6.928 -6.526 1.00 54.06 189 PRO A O 1
ATOM 1480 N N . GLU A 1 190 ? 19.211 5.146 -5.915 1.00 75.12 190 GLU A N 1
ATOM 1481 C CA . GLU A 1 190 ? 19.199 4.450 -7.214 1.00 75.12 190 GLU A CA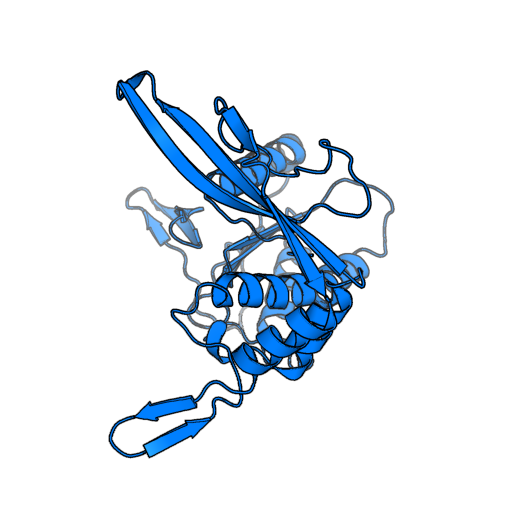 1
ATOM 1482 C C . GLU A 1 190 ? 17.790 4.000 -7.651 1.00 75.12 190 GLU A C 1
ATOM 1484 O O . GLU A 1 190 ? 17.612 3.402 -8.723 1.00 75.12 190 GLU A O 1
ATOM 1489 N N . PHE A 1 191 ? 16.788 4.226 -6.798 1.00 90.75 191 PHE A N 1
ATOM 1490 C CA . PHE A 1 191 ? 15.421 3.789 -6.990 1.00 90.75 191 PHE A CA 1
ATOM 1491 C C . PHE A 1 191 ? 14.391 4.677 -6.278 1.00 90.75 191 PHE A C 1
ATOM 1493 O O . PHE A 1 191 ? 14.678 5.328 -5.278 1.00 90.75 191 PHE A O 1
ATOM 1500 N N . LEU A 1 192 ? 13.154 4.641 -6.760 1.00 94.44 192 LEU A N 1
ATOM 1501 C CA . LEU A 1 192 ? 11.970 5.165 -6.092 1.00 94.44 192 LEU A CA 1
ATOM 1502 C C . LEU A 1 192 ? 11.012 4.005 -5.824 1.00 94.44 192 LEU A C 1
ATOM 1504 O O . LEU A 1 192 ? 10.634 3.286 -6.745 1.00 94.44 192 LEU A O 1
ATOM 1508 N N . MET A 1 193 ? 10.593 3.854 -4.570 1.00 95.06 193 MET A N 1
ATOM 1509 C CA . MET A 1 193 ? 9.513 2.951 -4.183 1.00 95.06 193 MET A CA 1
ATOM 1510 C C . MET A 1 193 ? 8.328 3.776 -3.693 1.00 95.06 193 MET A C 1
ATOM 1512 O O . MET A 1 193 ? 8.506 4.704 -2.901 1.00 95.06 193 MET A O 1
ATOM 1516 N N . MET A 1 194 ? 7.130 3.429 -4.147 1.00 96.12 194 MET A N 1
ATOM 1517 C CA . MET A 1 194 ? 5.867 4.010 -3.702 1.00 96.12 194 MET A CA 1
ATOM 1518 C C . MET A 1 194 ? 4.830 2.914 -3.508 1.00 96.12 194 MET A C 1
ATOM 1520 O O . MET A 1 194 ? 4.840 1.911 -4.221 1.00 96.12 194 MET A O 1
ATOM 1524 N N . ARG A 1 195 ? 3.905 3.131 -2.574 1.00 95.94 195 ARG A N 1
ATOM 1525 C CA . ARG A 1 195 ? 2.762 2.243 -2.369 1.00 95.94 195 ARG A CA 1
ATOM 1526 C C . ARG A 1 195 ? 1.471 3.017 -2.196 1.00 95.94 195 ARG A C 1
ATOM 1528 O O . ARG A 1 195 ? 1.408 3.927 -1.375 1.00 95.94 195 ARG A O 1
ATOM 1535 N N . PHE A 1 196 ? 0.429 2.618 -2.909 1.00 93.12 196 PHE A N 1
ATOM 1536 C CA . PHE A 1 196 ? -0.920 3.130 -2.706 1.00 93.12 196 PHE A CA 1
ATOM 1537 C C . PHE A 1 196 ? -1.756 2.039 -2.031 1.00 93.12 196 PHE A C 1
ATOM 1539 O O . PHE A 1 196 ? -2.250 1.135 -2.690 1.00 93.12 196 PHE A O 1
ATOM 1546 N N . ILE A 1 197 ? -1.874 2.103 -0.698 1.00 88.31 197 ILE A N 1
ATOM 1547 C CA . ILE A 1 197 ? -2.441 1.040 0.158 1.00 88.31 197 ILE A CA 1
ATOM 1548 C C . ILE A 1 197 ? -1.684 -0.287 0.023 1.00 88.31 197 ILE A C 1
ATOM 1550 O O . ILE A 1 197 ? -0.815 -0.553 0.852 1.00 88.31 197 ILE A O 1
ATOM 1554 N N . ASP A 1 198 ? -1.992 -1.086 -0.989 1.00 92.75 198 ASP A N 1
ATOM 1555 C CA . ASP A 1 198 ? -1.486 -2.431 -1.258 1.00 92.75 198 ASP A CA 1
ATOM 1556 C C . ASP A 1 198 ? -0.899 -2.591 -2.673 1.00 92.75 198 ASP A C 1
ATOM 1558 O O . ASP A 1 198 ? -0.285 -3.614 -2.978 1.00 92.75 198 ASP A O 1
ATOM 1562 N N . ASP A 1 199 ? -1.014 -1.554 -3.503 1.00 95.56 199 ASP A N 1
ATOM 1563 C CA . ASP A 1 199 ? -0.403 -1.466 -4.826 1.00 95.56 199 ASP A CA 1
ATOM 1564 C C . ASP A 1 199 ? 1.018 -0.899 -4.734 1.00 95.56 199 ASP A C 1
ATOM 1566 O O . ASP A 1 199 ? 1.214 0.287 -4.456 1.00 95.56 199 ASP A O 1
ATOM 1570 N N . PHE A 1 200 ? 2.027 -1.710 -5.033 1.00 97.00 200 PHE A N 1
ATOM 1571 C CA . PHE A 1 200 ? 3.433 -1.309 -5.033 1.00 97.00 200 PHE A CA 1
ATOM 1572 C C . PHE A 1 200 ? 3.894 -0.863 -6.419 1.00 97.00 200 PHE A C 1
ATOM 1574 O O . PHE A 1 200 ? 3.605 -1.517 -7.420 1.00 97.00 200 PHE A O 1
ATOM 1581 N N . MET A 1 201 ? 4.702 0.194 -6.457 1.00 97.06 201 MET A N 1
ATOM 1582 C CA . MET A 1 201 ? 5.492 0.591 -7.616 1.00 97.06 201 MET A CA 1
ATOM 1583 C C . MET A 1 201 ? 6.951 0.799 -7.216 1.00 97.06 201 MET A C 1
ATOM 1585 O O . MET A 1 201 ? 7.261 1.471 -6.232 1.00 97.06 201 MET A O 1
ATOM 1589 N N . PHE A 1 202 ? 7.847 0.244 -8.020 1.00 97.00 202 PHE A N 1
ATOM 1590 C CA . PHE A 1 202 ? 9.287 0.363 -7.883 1.00 97.00 202 PHE A CA 1
ATOM 1591 C C . PHE A 1 202 ? 9.893 0.824 -9.205 1.00 97.00 202 PHE A C 1
ATOM 1593 O O . PHE A 1 202 ? 9.585 0.275 -10.262 1.00 97.00 202 PHE A O 1
ATOM 1600 N N . ILE A 1 203 ? 10.763 1.824 -9.147 1.00 95.88 203 ILE A N 1
ATOM 1601 C CA . ILE A 1 203 ? 11.416 2.442 -10.300 1.00 95.88 203 ILE A CA 1
ATOM 1602 C C . ILE A 1 203 ? 12.913 2.474 -10.020 1.00 95.88 203 ILE A C 1
ATOM 1604 O O . ILE A 1 203 ? 13.311 2.964 -8.975 1.00 95.88 203 ILE A O 1
ATOM 1608 N N . SER A 1 204 ? 13.757 1.997 -10.933 1.00 93.56 204 SER A N 1
ATOM 1609 C CA . SER A 1 204 ? 15.220 2.065 -10.798 1.00 93.56 204 SER A CA 1
ATOM 1610 C C . SER A 1 204 ? 15.904 2.276 -12.145 1.00 93.56 204 SER A C 1
ATOM 1612 O O . SER A 1 204 ? 15.346 1.959 -13.191 1.00 93.56 204 SER A O 1
ATOM 1614 N N . LEU A 1 205 ? 17.139 2.780 -12.132 1.00 91.94 205 LEU A N 1
ATOM 1615 C CA . LEU A 1 205 ? 17.998 2.826 -13.323 1.00 91.94 205 LEU A CA 1
ATOM 1616 C C . LEU A 1 205 ? 18.794 1.532 -13.552 1.00 91.94 205 LEU A C 1
ATOM 1618 O O . LEU A 1 205 ? 19.428 1.364 -14.593 1.00 91.94 205 LEU A O 1
ATOM 1622 N N . SER A 1 206 ? 18.755 0.594 -12.603 1.00 90.56 206 SER A N 1
ATOM 1623 C CA . SER A 1 206 ? 19.453 -0.687 -12.691 1.00 90.56 206 SER A CA 1
ATOM 1624 C C . SER A 1 206 ? 18.474 -1.825 -12.961 1.00 90.56 206 SER A C 1
ATOM 1626 O O . SER A 1 206 ? 17.630 -2.158 -12.126 1.00 90.56 206 SER A O 1
ATOM 1628 N N . LYS A 1 207 ? 18.632 -2.497 -14.111 1.00 91.12 207 LYS A N 1
ATOM 1629 C CA . LYS A 1 207 ? 17.830 -3.684 -14.456 1.00 91.12 207 LYS A CA 1
ATOM 1630 C C . LYS A 1 207 ? 17.966 -4.776 -13.395 1.00 91.12 207 LYS A C 1
ATOM 1632 O O . LYS A 1 207 ? 16.983 -5.419 -13.042 1.00 91.12 207 LYS A O 1
ATOM 1637 N N . LYS A 1 208 ? 19.185 -4.981 -12.880 1.00 89.88 208 LYS A N 1
ATOM 1638 C CA . LYS A 1 208 ? 19.476 -5.968 -11.831 1.00 89.88 208 LYS A CA 1
ATOM 1639 C C . LYS A 1 208 ? 18.689 -5.654 -10.559 1.00 89.88 208 LYS A C 1
ATOM 1641 O O . LYS A 1 208 ? 18.129 -6.560 -9.953 1.00 89.88 208 LYS A O 1
ATOM 1646 N N . HIS A 1 209 ? 18.614 -4.378 -10.189 1.00 90.50 209 HIS A N 1
ATOM 1647 C CA . HIS A 1 209 ? 17.886 -3.943 -9.004 1.00 90.50 209 HIS A CA 1
ATOM 1648 C C . HIS A 1 209 ? 16.374 -4.168 -9.158 1.00 90.50 209 HIS A C 1
ATOM 1650 O O . HIS A 1 209 ? 15.755 -4.799 -8.302 1.00 90.50 209 HIS A O 1
ATOM 1656 N N . ALA A 1 210 ? 15.798 -3.760 -10.292 1.00 93.56 210 ALA A N 1
ATOM 1657 C CA . ALA A 1 210 ? 14.388 -4.002 -10.595 1.00 93.56 210 ALA A CA 1
ATOM 1658 C C . ALA A 1 210 ? 14.045 -5.504 -10.642 1.00 93.56 210 ALA A C 1
ATOM 1660 O O . ALA A 1 210 ? 13.026 -5.925 -10.097 1.00 93.56 210 ALA A O 1
ATOM 1661 N N . LEU A 1 211 ? 14.923 -6.333 -11.217 1.00 92.88 211 LEU A N 1
ATOM 1662 C CA . LEU A 1 211 ? 14.761 -7.789 -11.241 1.00 92.88 211 LEU A CA 1
ATOM 1663 C C . LEU A 1 211 ? 14.824 -8.404 -9.833 1.00 92.88 211 LEU A C 1
ATOM 1665 O O . LEU A 1 211 ? 14.022 -9.276 -9.503 1.00 92.88 211 LEU A O 1
ATOM 1669 N N . ASN A 1 212 ? 15.741 -7.939 -8.980 1.00 92.62 212 ASN A N 1
ATOM 1670 C CA . ASN A 1 212 ? 15.822 -8.379 -7.587 1.00 92.62 212 ASN A CA 1
ATOM 1671 C C . ASN A 1 212 ? 14.544 -8.035 -6.814 1.00 92.62 212 ASN A C 1
ATOM 1673 O O . ASN A 1 212 ? 14.020 -8.897 -6.106 1.00 92.62 212 ASN A O 1
ATOM 1677 N N . PHE A 1 213 ? 14.023 -6.815 -6.977 1.00 94.75 213 PHE A N 1
ATOM 1678 C CA . PHE A 1 213 ? 12.748 -6.408 -6.386 1.00 94.75 213 PHE A CA 1
ATOM 1679 C C . PHE A 1 213 ? 11.602 -7.305 -6.867 1.00 94.75 213 PHE A C 1
ATOM 1681 O O . PHE A 1 213 ? 10.898 -7.890 -6.046 1.00 94.75 213 PHE A O 1
ATOM 1688 N N . PHE A 1 214 ? 11.459 -7.491 -8.183 1.00 94.88 214 PHE A N 1
ATOM 1689 C CA . PHE A 1 214 ? 10.435 -8.359 -8.770 1.00 94.88 214 PHE A CA 1
ATOM 1690 C C . PHE A 1 214 ? 10.480 -9.781 -8.189 1.00 94.88 214 PHE A C 1
ATOM 1692 O O . PHE A 1 214 ? 9.482 -10.279 -7.663 1.00 94.88 214 PHE A O 1
ATOM 1699 N N . ASN A 1 215 ? 11.663 -10.402 -8.185 1.00 93.19 215 ASN A N 1
ATOM 1700 C CA . ASN A 1 215 ? 11.867 -11.744 -7.641 1.00 93.19 215 ASN A CA 1
ATOM 1701 C C . ASN A 1 215 ? 11.567 -11.814 -6.143 1.00 93.19 215 ASN A C 1
ATOM 1703 O O . ASN A 1 215 ? 11.007 -12.802 -5.660 1.00 93.19 215 ASN A O 1
ATOM 1707 N N . ARG A 1 216 ? 11.918 -10.768 -5.388 1.00 94.56 216 ARG A N 1
ATOM 1708 C CA . ARG A 1 216 ? 11.600 -10.694 -3.963 1.00 94.56 216 ARG A CA 1
ATOM 1709 C C . ARG A 1 216 ? 10.098 -10.625 -3.734 1.00 94.56 216 ARG A C 1
ATOM 1711 O O . ARG A 1 216 ? 9.617 -11.339 -2.857 1.00 94.56 216 ARG A O 1
ATOM 1718 N N . MET A 1 217 ? 9.378 -9.812 -4.501 1.00 95.31 217 MET A N 1
ATOM 1719 C CA . MET A 1 217 ? 7.925 -9.673 -4.391 1.00 95.31 217 MET A CA 1
ATOM 1720 C C . MET A 1 217 ? 7.212 -10.982 -4.753 1.00 95.31 217 MET A C 1
ATOM 1722 O O . MET A 1 217 ? 6.327 -11.408 -4.015 1.00 95.31 217 MET A O 1
ATOM 1726 N N . ARG A 1 218 ? 7.655 -11.678 -5.812 1.00 92.69 218 ARG A N 1
ATOM 1727 C CA . ARG A 1 218 ? 7.097 -12.979 -6.237 1.00 92.69 218 ARG A CA 1
ATOM 1728 C C . ARG A 1 218 ? 7.219 -14.083 -5.196 1.00 92.69 218 ARG A C 1
ATOM 1730 O O . ARG A 1 218 ? 6.314 -14.895 -5.055 1.00 92.69 218 ARG A O 1
ATOM 1737 N N . ARG A 1 219 ? 8.323 -14.122 -4.444 1.00 93.75 219 ARG A N 1
ATOM 1738 C CA . ARG A 1 219 ? 8.516 -15.116 -3.368 1.00 93.75 219 ARG A CA 1
ATOM 1739 C C . ARG A 1 219 ? 7.505 -14.969 -2.225 1.00 93.75 219 ARG A C 1
ATOM 1741 O O . ARG A 1 219 ? 7.370 -15.889 -1.423 1.00 93.75 219 ARG A O 1
ATOM 1748 N N . GLY A 1 220 ? 6.831 -13.822 -2.125 1.00 95.12 220 GLY A N 1
ATOM 1749 C CA . GLY A 1 220 ? 5.912 -13.522 -1.036 1.00 95.12 220 GLY A CA 1
ATOM 1750 C C . GLY A 1 220 ? 6.611 -13.331 0.311 1.00 95.12 220 GLY A C 1
ATOM 1751 O O . GLY A 1 220 ? 7.842 -13.312 0.441 1.00 95.12 220 GLY A O 1
ATOM 1752 N N . PHE A 1 221 ? 5.80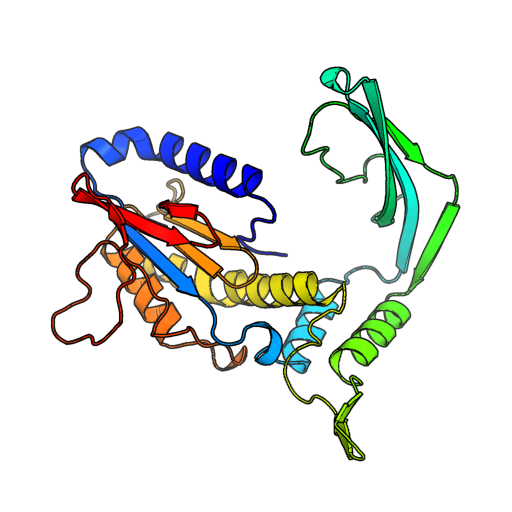4 -13.138 1.344 1.00 97.06 221 PHE A N 1
ATOM 1753 C CA . PHE A 1 221 ? 6.247 -12.786 2.687 1.00 97.06 221 PHE A CA 1
ATOM 1754 C C . PHE A 1 221 ? 5.465 -13.619 3.700 1.00 97.06 221 PHE A C 1
ATOM 1756 O O . PHE A 1 221 ? 4.464 -13.166 4.250 1.00 97.06 221 PHE A O 1
ATOM 1763 N N . VAL A 1 222 ? 5.942 -14.841 3.953 1.00 96.25 222 VAL A N 1
ATOM 1764 C CA . VAL A 1 222 ? 5.260 -15.837 4.803 1.00 96.25 222 VAL A CA 1
ATOM 1765 C C . VAL A 1 222 ? 4.950 -15.295 6.200 1.00 96.25 222 VAL A C 1
ATOM 1767 O O . VAL A 1 222 ? 3.820 -15.424 6.658 1.00 96.25 222 VAL A O 1
ATOM 1770 N N . TYR A 1 223 ? 5.908 -14.619 6.851 1.00 96.19 223 TYR A N 1
ATOM 1771 C CA . TYR A 1 223 ? 5.691 -14.007 8.173 1.00 96.19 223 TYR A CA 1
ATOM 1772 C C . TYR A 1 223 ? 4.520 -13.009 8.176 1.00 96.19 223 TYR A C 1
ATOM 1774 O O . TYR A 1 223 ? 3.784 -12.919 9.153 1.00 96.19 223 TYR A O 1
ATOM 1782 N N . TYR A 1 224 ? 4.321 -12.299 7.063 1.00 96.88 224 TYR A N 1
ATOM 1783 C CA . TYR A 1 224 ? 3.245 -11.325 6.888 1.00 96.88 224 TYR A CA 1
ATOM 1784 C C . TYR A 1 224 ? 2.006 -11.904 6.190 1.00 96.88 224 TYR A C 1
ATOM 1786 O O . TYR A 1 224 ? 1.114 -11.154 5.804 1.00 96.88 224 TYR A O 1
ATOM 1794 N N . ASN A 1 225 ? 1.967 -13.215 5.931 1.00 97.19 225 ASN A N 1
ATOM 1795 C CA . ASN A 1 225 ? 0.918 -13.855 5.135 1.00 97.19 225 ASN A CA 1
ATOM 1796 C C . ASN A 1 225 ? 0.585 -13.087 3.831 1.00 97.19 225 ASN A C 1
ATOM 1798 O O . ASN A 1 225 ? -0.568 -12.960 3.439 1.00 97.19 225 ASN A O 1
ATOM 1802 N N . THR A 1 226 ? 1.597 -12.496 3.190 1.00 97.06 226 THR A N 1
ATOM 1803 C CA . THR A 1 226 ? 1.408 -11.563 2.071 1.00 97.06 226 THR A CA 1
ATOM 1804 C C . THR A 1 226 ? 1.969 -12.148 0.790 1.00 97.06 226 THR A C 1
ATOM 1806 O O . THR A 1 226 ? 3.145 -12.510 0.734 1.00 97.06 226 THR A O 1
ATOM 1809 N N . TYR A 1 227 ? 1.146 -12.171 -0.254 1.00 96.88 227 TYR A N 1
ATOM 1810 C CA . TYR A 1 227 ? 1.511 -12.660 -1.579 1.00 96.88 227 TYR A CA 1
ATOM 1811 C C . TYR A 1 227 ? 0.977 -11.709 -2.641 1.00 96.88 227 TYR A C 1
ATOM 1813 O O . TYR A 1 227 ? -0.063 -11.079 -2.452 1.00 96.88 227 TYR A O 1
ATOM 1821 N N . MET A 1 228 ? 1.696 -11.601 -3.750 1.00 95.69 228 MET A N 1
ATOM 1822 C CA . MET A 1 228 ? 1.285 -10.748 -4.857 1.00 95.69 228 MET A CA 1
ATOM 1823 C C . MET A 1 228 ? 0.300 -11.477 -5.764 1.00 95.69 228 MET A C 1
ATOM 1825 O O . MET A 1 228 ? 0.238 -12.704 -5.790 1.00 95.69 228 MET A O 1
ATOM 1829 N N . ASN A 1 229 ? -0.485 -10.707 -6.500 1.00 94.25 229 ASN A N 1
ATOM 1830 C CA . ASN A 1 229 ? -1.375 -11.218 -7.518 1.00 94.25 229 ASN A CA 1
ATOM 1831 C C . ASN A 1 229 ? -0.609 -11.406 -8.834 1.00 94.25 229 ASN A C 1
ATOM 1833 O O . ASN A 1 229 ? -0.268 -10.431 -9.505 1.00 94.25 229 ASN A O 1
ATOM 1837 N N . ASP A 1 230 ? -0.394 -12.665 -9.219 1.00 91.06 230 ASP A N 1
ATOM 1838 C CA . ASP A 1 230 ? 0.363 -13.039 -10.420 1.00 91.06 230 ASP A CA 1
ATOM 1839 C C . ASP A 1 230 ? -0.213 -12.450 -11.719 1.00 91.06 230 ASP A C 1
ATOM 1841 O O . ASP A 1 230 ? 0.538 -12.131 -12.636 1.00 91.06 230 ASP A O 1
ATOM 1845 N N . SER A 1 231 ? -1.532 -12.235 -11.782 1.00 90.25 231 SER A N 1
ATOM 1846 C CA . SER A 1 231 ? -2.198 -11.635 -12.952 1.00 90.25 231 SER A CA 1
ATOM 1847 C C . SER A 1 231 ? -2.059 -10.113 -13.027 1.00 90.25 231 SER A C 1
ATOM 1849 O O . SER A 1 231 ? -2.477 -9.490 -14.004 1.00 90.25 231 SER A O 1
ATOM 1851 N N . LYS A 1 232 ? -1.534 -9.483 -11.969 1.00 91.88 232 LYS A N 1
ATOM 1852 C CA . LYS A 1 232 ? -1.506 -8.027 -11.811 1.00 91.88 232 LYS A CA 1
ATOM 1853 C C . LYS A 1 232 ? -0.110 -7.413 -11.788 1.00 91.88 232 LYS A C 1
ATOM 1855 O O . LYS A 1 232 ? 0.010 -6.221 -11.508 1.00 91.88 232 LYS A O 1
ATOM 1860 N N . TYR A 1 233 ? 0.917 -8.177 -12.13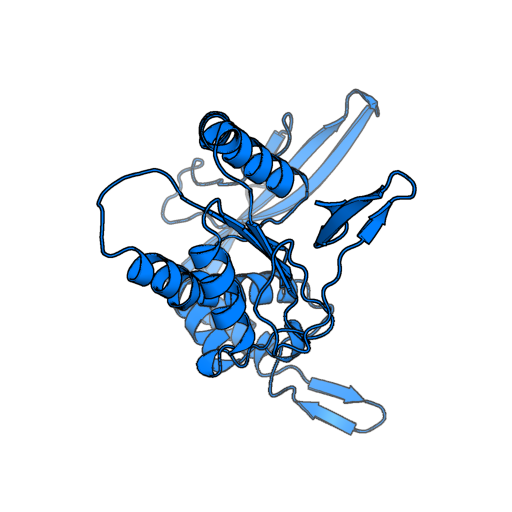3 1.00 93.56 233 TYR A N 1
ATOM 1861 C CA . TYR A 1 233 ? 2.247 -7.619 -12.329 1.00 93.56 233 TYR A CA 1
ATOM 1862 C C . TYR A 1 233 ? 2.309 -6.706 -13.559 1.00 93.56 233 TYR A C 1
ATOM 1864 O O . TYR A 1 233 ? 1.610 -6.901 -14.553 1.00 93.56 233 TYR A O 1
ATOM 1872 N N . GLY A 1 234 ? 3.183 -5.706 -13.499 1.00 94.44 234 GLY A N 1
ATOM 1873 C CA . GLY A 1 234 ? 3.523 -4.857 -14.638 1.00 94.44 234 GLY A CA 1
ATOM 1874 C C . GLY A 1 234 ? 5.005 -4.515 -14.618 1.00 94.44 234 GLY A C 1
ATOM 1875 O O . GLY A 1 234 ? 5.538 -4.152 -13.573 1.00 94.44 234 GLY A O 1
ATOM 1876 N N . PHE A 1 235 ? 5.696 -4.656 -15.743 1.00 94.44 235 PHE A N 1
ATOM 1877 C CA . PHE A 1 235 ? 7.123 -4.353 -15.839 1.00 94.44 235 PHE A CA 1
ATOM 1878 C C . PHE A 1 235 ? 7.549 -4.039 -17.276 1.00 94.44 235 PHE A C 1
ATOM 1880 O O . PHE A 1 235 ? 6.978 -4.544 -18.241 1.00 94.44 235 PHE A O 1
ATOM 1887 N N . ASN A 1 236 ? 8.589 -3.219 -17.446 1.00 93.94 236 ASN A N 1
ATOM 1888 C CA . ASN A 1 236 ? 9.036 -2.740 -18.765 1.00 93.94 236 ASN A CA 1
ATOM 1889 C C . ASN A 1 236 ? 10.354 -3.377 -19.261 1.00 93.94 236 ASN A C 1
ATOM 1891 O O . ASN A 1 236 ? 11.052 -2.796 -20.095 1.00 93.94 236 ASN A O 1
ATOM 1895 N N . PHE A 1 237 ? 10.727 -4.556 -18.757 1.00 91.75 237 PHE A N 1
ATOM 1896 C CA . PHE A 1 237 ? 11.969 -5.241 -19.130 1.00 91.75 237 PHE A CA 1
ATOM 1897 C C . PHE A 1 237 ? 11.824 -6.761 -19.207 1.00 91.75 237 PHE A C 1
ATOM 1899 O O . PHE A 1 237 ? 10.908 -7.341 -18.644 1.00 91.75 237 PHE A O 1
ATOM 1906 N N . ASN A 1 238 ? 12.759 -7.419 -19.901 1.00 87.19 238 ASN A N 1
ATOM 1907 C CA . ASN A 1 238 ? 12.780 -8.880 -19.990 1.00 87.19 238 ASN A CA 1
ATOM 1908 C C . ASN A 1 238 ? 13.301 -9.502 -18.680 1.00 87.19 238 ASN A C 1
ATOM 1910 O O . ASN A 1 238 ? 14.407 -9.155 -18.242 1.00 87.19 238 ASN A O 1
ATOM 1914 N N . ILE A 1 239 ? 12.517 -10.416 -18.109 1.00 84.00 239 ILE A N 1
ATOM 1915 C CA . ILE A 1 239 ? 12.757 -11.116 -16.841 1.00 84.00 239 ILE A CA 1
ATOM 1916 C C . ILE A 1 239 ? 13.471 -12.473 -17.048 1.00 84.00 239 ILE A C 1
ATOM 1918 O O . ILE A 1 239 ? 14.113 -12.968 -16.129 1.00 84.00 239 ILE A O 1
ATOM 1922 N N . GLY A 1 240 ? 13.500 -13.002 -18.276 1.00 75.00 240 GLY A N 1
ATOM 1923 C CA . GLY A 1 240 ? 14.109 -14.285 -18.648 1.00 75.00 240 GLY A CA 1
ATOM 1924 C C . GLY A 1 240 ? 13.097 -15.232 -19.306 1.00 75.00 240 GLY A C 1
ATOM 1925 O O . GLY A 1 240 ? 11.898 -15.126 -19.067 1.00 75.00 240 GLY A O 1
ATOM 1926 N N . ASP A 1 241 ? 13.578 -16.165 -20.134 1.00 55.78 241 ASP A N 1
ATOM 1927 C CA . ASP A 1 241 ? 12.757 -16.947 -21.083 1.00 55.78 241 ASP A CA 1
ATOM 1928 C C . ASP A 1 241 ? 11.827 -18.013 -20.452 1.00 55.78 241 ASP A C 1
ATOM 1930 O O . ASP A 1 241 ? 11.044 -18.637 -21.162 1.00 55.78 241 ASP A O 1
ATOM 1934 N N . ASN A 1 242 ? 11.868 -18.220 -19.130 1.00 52.56 242 ASN A N 1
ATOM 1935 C CA . ASN A 1 242 ? 11.131 -19.292 -18.436 1.00 52.56 242 ASN A CA 1
ATOM 1936 C C . ASN A 1 242 ? 9.948 -18.811 -17.576 1.00 52.56 242 ASN A C 1
ATOM 1938 O O . ASN A 1 242 ? 9.404 -19.593 -16.795 1.00 52.56 242 ASN A O 1
ATOM 1942 N N . GLU A 1 243 ? 9.544 -17.545 -17.671 1.00 57.25 243 GLU A N 1
ATOM 1943 C CA . GLU A 1 243 ? 8.584 -16.979 -16.721 1.00 57.25 243 GLU A CA 1
ATOM 1944 C C . GLU A 1 243 ? 7.196 -16.733 -17.327 1.00 57.25 243 GLU A C 1
ATOM 1946 O O . GLU A 1 243 ? 6.961 -15.751 -18.025 1.00 57.25 243 GLU A O 1
ATOM 1951 N N . GLN A 1 244 ? 6.240 -17.607 -16.986 1.00 58.16 244 GLN A N 1
ATOM 1952 C CA . GLN A 1 244 ? 4.806 -17.319 -17.085 1.00 58.16 244 GLN A CA 1
ATOM 1953 C C . GLN A 1 244 ? 4.438 -16.317 -15.983 1.00 58.16 244 GLN A C 1
ATOM 1955 O O . GLN A 1 244 ? 4.197 -16.688 -14.834 1.00 58.16 244 GLN A O 1
ATOM 1960 N N . CYS A 1 245 ? 4.476 -15.032 -16.310 1.00 63.69 245 CYS A N 1
ATOM 1961 C CA . CYS A 1 245 ? 3.868 -13.976 -15.511 1.00 63.69 245 CYS A CA 1
ATOM 1962 C C . CYS A 1 245 ? 3.130 -13.044 -16.466 1.00 63.69 245 CYS A C 1
ATOM 1964 O O . CYS A 1 245 ? 3.704 -12.622 -17.475 1.00 63.69 245 CYS A O 1
ATOM 1966 N N . ASP A 1 246 ? 1.870 -12.739 -16.165 1.00 71.25 246 ASP A N 1
ATOM 1967 C CA . ASP A 1 246 ? 1.086 -11.829 -16.989 1.00 71.25 246 ASP A CA 1
ATOM 1968 C C . ASP A 1 246 ? 1.633 -10.412 -16.804 1.00 71.25 246 ASP A C 1
ATOM 1970 O O . ASP A 1 246 ? 1.514 -9.806 -15.739 1.00 71.25 246 ASP A O 1
ATOM 1974 N N . ASN A 1 247 ? 2.268 -9.880 -17.849 1.00 85.12 247 ASN A N 1
ATOM 1975 C CA . ASN A 1 247 ? 2.773 -8.515 -17.844 1.00 85.12 247 ASN A CA 1
ATOM 1976 C C . ASN A 1 247 ? 1.690 -7.547 -18.327 1.00 85.12 247 ASN A C 1
ATOM 1978 O O . ASN A 1 247 ? 1.387 -7.482 -19.522 1.00 85.12 247 ASN A O 1
ATOM 1982 N N . ARG A 1 248 ? 1.131 -6.756 -17.411 1.00 85.75 248 ARG A N 1
ATOM 1983 C CA . ARG A 1 248 ? 0.111 -5.745 -17.715 1.00 85.75 248 ARG A CA 1
ATOM 1984 C C . ARG A 1 248 ? 0.720 -4.478 -18.304 1.00 85.75 248 ARG A C 1
ATOM 1986 O O . ARG A 1 248 ? 0.715 -3.424 -17.675 1.00 85.75 248 ARG A O 1
ATOM 1993 N N . LEU A 1 249 ? 1.201 -4.562 -19.538 1.00 89.56 249 LEU A N 1
ATOM 1994 C CA . LEU A 1 249 ? 1.510 -3.377 -20.334 1.00 89.56 249 LEU A CA 1
ATOM 1995 C C . LEU A 1 249 ? 0.264 -2.932 -21.097 1.00 89.56 249 LEU A C 1
ATOM 1997 O O . LEU A 1 249 ? -0.328 -3.700 -21.853 1.00 89.56 249 LEU A O 1
ATOM 2001 N N . TYR A 1 250 ? -0.125 -1.676 -20.908 1.00 90.06 250 TYR A N 1
ATOM 2002 C CA . TYR A 1 250 ? -1.145 -1.033 -21.725 1.00 90.06 250 TYR A CA 1
ATOM 2003 C C . TYR A 1 250 ? -0.471 -0.357 -22.916 1.00 90.06 250 TYR A C 1
ATOM 2005 O O . TYR A 1 250 ? 0.509 0.362 -22.737 1.00 90.06 250 TYR A O 1
ATOM 2013 N N . ARG A 1 251 ? -0.980 -0.567 -24.130 1.00 91.44 251 ARG A N 1
ATOM 2014 C CA . ARG A 1 251 ? -0.464 0.090 -25.333 1.00 91.44 251 ARG A CA 1
ATOM 2015 C C . ARG A 1 251 ? -1.529 1.012 -25.904 1.00 91.44 251 ARG A C 1
ATOM 2017 O O . ARG A 1 251 ? -2.623 0.547 -26.207 1.00 91.44 251 ARG A O 1
ATOM 2024 N N . GLY A 1 252 ? -1.201 2.294 -26.023 1.00 89.81 252 GLY A N 1
ATOM 2025 C CA . GLY A 1 252 ? -2.051 3.273 -26.692 1.00 89.81 252 GLY A CA 1
ATOM 2026 C C . GLY A 1 252 ? -2.081 3.066 -28.206 1.00 89.81 252 GLY A C 1
ATOM 2027 O O . GLY A 1 252 ? -1.214 2.393 -28.774 1.00 89.81 252 GLY A O 1
ATOM 2028 N N . ASP A 1 253 ? -3.061 3.685 -28.864 1.00 90.94 253 ASP A N 1
ATOM 2029 C CA . ASP A 1 253 ? -3.212 3.653 -30.328 1.00 90.94 253 ASP A CA 1
ATOM 2030 C C . ASP A 1 253 ? -2.014 4.292 -31.058 1.00 90.94 253 ASP A C 1
ATOM 2032 O O . ASP A 1 253 ? -1.714 3.958 -32.203 1.00 90.94 253 ASP A O 1
ATOM 2036 N N . ASP A 1 254 ? -1.291 5.181 -30.375 1.00 92.38 254 ASP A N 1
ATOM 2037 C CA . ASP A 1 254 ? -0.043 5.809 -30.817 1.00 92.38 254 ASP A CA 1
ATOM 2038 C C . ASP A 1 254 ? 1.192 4.894 -30.678 1.00 92.38 254 ASP A C 1
ATOM 2040 O O . ASP A 1 254 ? 2.305 5.267 -31.055 1.00 92.38 254 ASP A O 1
ATOM 2044 N N . GLY A 1 255 ? 1.012 3.683 -30.146 1.00 89.69 255 GLY A N 1
ATOM 2045 C CA . GLY A 1 255 ? 2.061 2.695 -29.927 1.00 89.69 255 GLY A CA 1
ATOM 2046 C C . GLY A 1 255 ? 2.862 2.887 -28.638 1.00 89.69 255 GLY A C 1
ATOM 2047 O O . GLY A 1 255 ? 3.703 2.022 -28.349 1.00 89.69 255 GLY A O 1
ATOM 2048 N N . VAL A 1 256 ? 2.597 3.947 -27.863 1.00 90.38 256 VAL A N 1
ATOM 2049 C CA . VAL A 1 256 ? 3.237 4.212 -26.566 1.00 90.38 256 VAL A CA 1
ATOM 2050 C C . VAL A 1 256 ? 2.747 3.194 -25.540 1.00 90.38 256 VAL A C 1
ATOM 2052 O O . VAL A 1 256 ? 1.568 2.845 -25.485 1.00 90.38 256 VAL A O 1
ATOM 2055 N N . THR A 1 257 ? 3.673 2.673 -24.740 1.00 91.75 257 THR A N 1
ATOM 2056 C CA . THR A 1 257 ? 3.387 1.675 -23.706 1.00 91.75 257 THR A CA 1
ATOM 2057 C C . THR A 1 257 ? 3.402 2.308 -22.325 1.00 91.75 257 THR A C 1
ATOM 2059 O O . THR A 1 257 ? 4.346 3.026 -22.002 1.00 91.75 257 THR A O 1
ATOM 2062 N N . PHE A 1 258 ? 2.421 1.955 -21.508 1.00 93.81 258 PHE A N 1
ATOM 2063 C CA . PHE A 1 258 ? 2.235 2.429 -20.145 1.00 93.81 258 PHE A CA 1
ATOM 2064 C C . PHE A 1 258 ? 2.110 1.251 -19.183 1.00 93.81 258 PHE A C 1
ATOM 2066 O O . PHE A 1 258 ? 1.609 0.183 -19.556 1.00 93.81 258 PHE A O 1
ATOM 2073 N N . ILE A 1 259 ? 2.505 1.459 -17.931 1.00 94.44 259 ILE A N 1
ATOM 2074 C CA . ILE A 1 259 ? 2.237 0.520 -16.839 1.00 94.44 259 ILE A CA 1
ATOM 2075 C C . ILE A 1 259 ? 1.073 1.067 -16.003 1.00 94.44 259 ILE A C 1
ATOM 2077 O O . ILE A 1 259 ? 1.204 2.130 -15.392 1.00 94.44 259 ILE A O 1
ATOM 2081 N N . PRO A 1 260 ? -0.074 0.366 -15.945 1.00 94.62 260 PRO A N 1
ATOM 2082 C CA . PRO A 1 260 ? -1.176 0.749 -15.076 1.00 94.62 260 PRO A CA 1
ATOM 2083 C C . PRO A 1 260 ? -0.806 0.566 -13.601 1.00 94.62 260 PRO A C 1
ATOM 2085 O O . PRO A 1 260 ? -0.422 -0.530 -13.189 1.00 94.62 260 PRO A O 1
ATOM 2088 N N . TRP A 1 261 ? -0.993 1.604 -12.790 1.00 95.50 261 TRP A N 1
ATOM 2089 C CA . TRP A 1 261 ? -0.783 1.556 -11.342 1.00 95.50 261 TRP A CA 1
ATOM 2090 C C . TRP A 1 261 ? -1.778 2.466 -10.621 1.00 95.50 261 TRP A C 1
ATOM 2092 O O . TRP A 1 261 ? -1.812 3.668 -10.871 1.00 95.50 261 TRP A O 1
ATOM 2102 N N . SER A 1 262 ? -2.623 1.887 -9.762 1.00 92.50 262 SER A N 1
ATOM 2103 C CA . SER A 1 262 ? -3.580 2.606 -8.901 1.00 92.50 262 SER A CA 1
ATOM 2104 C C . SER A 1 262 ? -4.393 3.709 -9.599 1.00 92.50 262 SER A C 1
ATOM 2106 O O . SER A 1 262 ? -4.551 4.810 -9.081 1.00 92.50 262 SER A O 1
ATOM 2108 N N . GLY A 1 263 ? -4.906 3.420 -10.799 1.00 92.19 263 GLY A N 1
ATOM 2109 C CA . GLY A 1 263 ? -5.710 4.366 -11.584 1.00 92.19 263 GLY A CA 1
ATOM 2110 C C . GLY A 1 263 ? -4.908 5.338 -12.457 1.00 92.19 263 GLY A C 1
ATOM 2111 O O . GLY A 1 263 ? -5.507 6.155 -13.154 1.00 92.19 263 GLY A O 1
ATOM 2112 N N . LEU A 1 264 ? -3.578 5.234 -12.462 1.00 93.19 264 LEU A N 1
ATOM 2113 C CA . LEU A 1 264 ? -2.673 5.997 -13.318 1.00 93.19 264 LEU A CA 1
ATOM 2114 C C . LEU A 1 264 ? -2.082 5.110 -14.419 1.00 93.19 264 LEU A C 1
ATOM 2116 O O . LEU A 1 264 ? -1.932 3.901 -14.248 1.00 93.19 264 LEU A O 1
ATOM 2120 N N . LEU A 1 265 ? -1.725 5.734 -15.540 1.00 93.62 265 LEU A N 1
ATOM 2121 C CA . LEU A 1 265 ? -0.870 5.156 -16.573 1.00 93.62 265 LEU A CA 1
ATOM 2122 C C . LEU A 1 265 ? 0.501 5.822 -16.447 1.00 93.62 265 LEU A C 1
ATOM 2124 O O . LEU A 1 265 ? 0.610 7.030 -16.667 1.00 93.62 265 LEU A O 1
ATOM 2128 N N . ILE A 1 266 ? 1.499 5.046 -16.023 1.00 91.94 266 ILE A N 1
ATOM 2129 C CA . ILE A 1 266 ? 2.884 5.490 -15.807 1.00 91.94 266 ILE A CA 1
ATOM 2130 C C . ILE A 1 266 ? 3.724 5.206 -17.047 1.00 91.94 266 ILE A C 1
ATOM 2132 O O . ILE A 1 266 ? 3.593 4.083 -17.595 1.00 91.94 266 ILE A O 1
#

Organism: Aegilops tauschii subsp. strangulata (NCBI:txid200361)